Protein AF-A0AAN5I8Y1-F1 (afdb_monomer_lite)

Radius of gyration: 31.31 Å; chains: 1; bounding box: 91×52×114 Å

Foldseek 3Di:
DVVVVVVVVVVVVVVVVVVVVVVVVVVVVVVVVVVVVVVVVVVVVVVVVVVVVVVVVVVVVVVVVVPPPDDDDDDDDDDDDDPDDDPDDDDDDDDDDDDDDDDDDPDPPPPVDPLQAQLPFDAPPDPQWAWLVRLLVVLVVLCVLLDLVLLCVQVDQAPDWDANPQVRDTHGSSCRNVQSNPPPRCSVVDRTTGGNSSSVVSSVSSVVSNVVVVVPPDPDDPDDDDDDDDDDDD

Organism: NCBI:txid1317129

Secondary structure (DSSP, 8-state):
-HHHHHHHHHHHHHHHHHHHHHHHHHHHHHHHHHHHHHHHHHHHHHHHHHHHHHHHHHHHHHHHHTSTTSPP---------------------------------------TT-TT-TT-EE-TTSTTEEEHHHHHHHHHHHHHHH-HHHHHHHH-----EEE-TTT--EEEGGGHHHHHH-TT-GGGGS--EEEHHHHHHHHHHHHHHHHHHHHTS-----------------

Sequence (234 aa):
SLIDELNKERTRASERINDLMKQLDDERTRAVDDRKRALGDRSRDNQRIDELTAKLAQFELQSMGIQQQAQPVQQGQPELQQLQQIPQVVQQIADVGIDTTDTASDCSVVIENDPINIFRLCDPGTKNSVSVHGAIMTISAKMKECGEVQWRRYIGDSSEFLGCPVCQFRVRVSEILFHFLDPHHEVRALDGAVSFDSLQYWLLQLQQAIVAAGAAAPIQQQGGSAAAEWSPEL

pLDDT: mean 73.99, std 22.79, range [28.5, 97.5]

Structure (mmCIF, N/CA/C/O backbone):
data_AF-A0AAN5I8Y1-F1
#
_entry.id   AF-A0AAN5I8Y1-F1
#
loop_
_atom_site.group_PDB
_atom_site.id
_atom_site.type_symbol
_atom_site.label_atom_id
_atom_site.label_alt_id
_atom_site.label_comp_id
_atom_site.label_asym_id
_atom_site.label_entity_id
_atom_site.label_seq_id
_atom_site.pdbx_PDB_ins_code
_atom_site.Cartn_x
_atom_site.Cartn_y
_atom_site.Cartn_z
_atom_site.occupancy
_atom_site.B_iso_or_equiv
_atom_site.auth_seq_id
_atom_site.auth_comp_id
_atom_site.auth_asym_id
_atom_site.auth_atom_id
_atom_site.pdbx_PDB_model_num
ATOM 1 N N . SER A 1 1 ? 39.693 -1.193 -42.285 1.00 87.69 1 SER A N 1
ATOM 2 C CA . SER A 1 1 ? 40.479 -1.647 -41.118 1.00 87.69 1 SER A CA 1
ATOM 3 C C . SER A 1 1 ? 39.532 -2.252 -40.091 1.00 87.69 1 SER A C 1
ATOM 5 O O . SER A 1 1 ? 38.390 -1.814 -40.048 1.00 87.69 1 SER A O 1
ATOM 7 N N . LEU A 1 2 ? 39.969 -3.206 -39.256 1.00 92.56 2 LEU A N 1
ATOM 8 C CA . LEU A 1 2 ? 39.168 -3.753 -38.139 1.00 92.56 2 LEU A CA 1
ATOM 9 C C . LEU A 1 2 ? 38.601 -2.630 -37.241 1.00 92.56 2 LEU A C 1
ATOM 11 O O . LEU A 1 2 ? 37.487 -2.710 -36.736 1.00 92.56 2 LEU A O 1
ATOM 15 N N . ILE A 1 3 ? 39.358 -1.538 -37.113 1.00 94.25 3 ILE A N 1
ATOM 16 C CA . ILE A 1 3 ? 38.973 -0.332 -36.372 1.00 94.25 3 ILE A CA 1
ATOM 17 C C . ILE A 1 3 ? 37.739 0.351 -36.989 1.00 94.25 3 ILE A C 1
ATOM 19 O O . ILE A 1 3 ? 36.866 0.817 -36.262 1.00 94.25 3 ILE A O 1
ATOM 23 N N . ASP A 1 4 ? 37.628 0.390 -38.319 1.00 94.75 4 ASP A N 1
ATOM 24 C CA . ASP A 1 4 ? 36.483 1.012 -39.001 1.00 94.75 4 ASP A CA 1
ATOM 25 C C . ASP A 1 4 ? 35.207 0.189 -38.811 1.00 94.75 4 ASP A C 1
ATOM 27 O O . ASP A 1 4 ? 34.110 0.739 -38.726 1.00 94.75 4 ASP A O 1
ATOM 31 N N . GLU A 1 5 ? 35.350 -1.132 -38.744 1.00 94.81 5 GLU A N 1
ATOM 32 C CA . GLU A 1 5 ? 34.248 -2.072 -38.548 1.00 94.81 5 GLU A CA 1
ATOM 33 C C . GLU A 1 5 ? 33.705 -1.986 -37.118 1.00 94.81 5 GLU A C 1
ATOM 35 O O . GLU A 1 5 ? 32.504 -1.791 -36.930 1.00 94.81 5 GLU A O 1
ATOM 40 N N . LEU A 1 6 ? 34.599 -1.958 -36.122 1.00 95.44 6 LEU A N 1
ATOM 41 C CA . LEU A 1 6 ? 34.241 -1.715 -34.721 1.00 95.44 6 LEU A CA 1
ATOM 42 C C . LEU A 1 6 ? 33.577 -0.348 -34.518 1.00 95.44 6 LEU A C 1
ATOM 44 O O . LEU A 1 6 ? 32.595 -0.237 -33.784 1.00 95.44 6 LEU A O 1
ATOM 48 N N . ASN A 1 7 ? 34.060 0.701 -35.190 1.00 96.19 7 ASN A N 1
ATOM 49 C CA . ASN A 1 7 ? 33.430 2.020 -35.116 1.00 96.19 7 ASN A CA 1
ATOM 50 C C . ASN A 1 7 ? 32.025 2.021 -35.735 1.00 96.19 7 ASN A C 1
ATOM 52 O O . ASN A 1 7 ? 31.113 2.622 -35.166 1.00 96.19 7 ASN A O 1
ATOM 56 N N . LYS A 1 8 ? 31.814 1.317 -36.855 1.00 96.06 8 LYS A N 1
ATOM 57 C CA . LYS A 1 8 ? 30.479 1.155 -37.455 1.00 96.06 8 LYS A CA 1
ATOM 58 C C . LYS A 1 8 ? 29.526 0.401 -36.532 1.00 96.06 8 LYS A C 1
ATOM 60 O O . LYS A 1 8 ? 28.376 0.813 -36.388 1.00 96.06 8 LYS A O 1
ATOM 65 N N . GLU A 1 9 ? 29.981 -0.678 -35.900 1.00 96.44 9 GLU A N 1
ATOM 66 C CA . GLU A 1 9 ? 29.167 -1.422 -34.935 1.00 96.44 9 GLU A CA 1
ATOM 67 C C . GLU A 1 9 ? 28.824 -0.584 -33.705 1.00 96.44 9 GLU A C 1
ATOM 69 O O . GLU A 1 9 ? 27.666 -0.574 -33.284 1.00 96.44 9 GLU A O 1
ATOM 74 N N . ARG A 1 10 ? 29.787 0.184 -33.178 1.00 96.19 10 ARG A N 1
ATOM 75 C CA . ARG A 1 10 ? 29.562 1.099 -32.054 1.00 96.19 10 ARG A CA 1
ATOM 76 C C . ARG A 1 10 ? 28.485 2.130 -32.374 1.00 96.19 10 ARG A C 1
ATOM 78 O O . ARG A 1 10 ? 27.596 2.346 -31.555 1.00 96.19 10 ARG A O 1
ATOM 85 N N . THR A 1 11 ? 28.533 2.742 -33.556 1.00 96.56 11 THR A N 1
ATOM 86 C CA . THR A 1 11 ? 27.521 3.718 -33.982 1.00 96.56 11 THR A CA 1
ATOM 87 C C . THR A 1 11 ? 26.142 3.072 -34.090 1.00 96.56 11 THR A C 1
ATOM 89 O O . THR A 1 11 ? 25.200 3.567 -33.480 1.00 96.56 11 THR A O 1
ATOM 92 N N . ARG A 1 12 ? 26.030 1.903 -34.735 1.00 96.56 12 ARG A N 1
ATOM 93 C CA . ARG A 1 12 ? 24.758 1.160 -34.839 1.00 96.56 12 ARG A CA 1
ATOM 94 C C . ARG A 1 12 ? 24.204 0.721 -33.484 1.00 96.56 12 ARG A C 1
ATOM 96 O O . ARG A 1 12 ? 22.994 0.623 -33.301 1.00 96.56 12 ARG A O 1
ATOM 103 N N . ALA A 1 13 ? 25.071 0.365 -32.538 1.00 95.81 13 ALA A N 1
ATOM 104 C CA . ALA A 1 13 ? 24.658 0.043 -31.176 1.00 95.81 13 ALA A CA 1
ATOM 105 C C . ALA A 1 13 ? 24.144 1.294 -30.452 1.00 95.81 13 ALA A C 1
ATOM 107 O O . ALA A 1 13 ? 23.087 1.243 -29.832 1.00 95.81 13 ALA A O 1
ATOM 108 N N . SER A 1 14 ? 24.846 2.420 -30.592 1.00 96.62 14 SER A N 1
ATOM 109 C CA . SER A 1 14 ? 24.438 3.694 -29.999 1.00 96.62 14 SER A CA 1
ATOM 110 C C . SER A 1 14 ? 23.106 4.200 -30.559 1.00 96.62 14 SER A C 1
ATOM 112 O O . SER A 1 14 ? 22.280 4.684 -29.794 1.00 96.62 14 SER A O 1
ATOM 114 N N . GLU A 1 15 ? 22.876 4.063 -31.866 1.00 97.31 15 GLU A N 1
ATOM 115 C CA . GLU A 1 15 ? 21.605 4.412 -32.514 1.00 97.31 15 GLU A CA 1
ATOM 116 C C . GLU A 1 15 ? 20.454 3.556 -31.972 1.00 97.31 15 GLU A C 1
ATOM 118 O O . GLU A 1 15 ? 19.447 4.100 -31.530 1.00 97.31 15 GLU A O 1
ATOM 123 N N . ARG A 1 16 ? 20.645 2.231 -31.877 1.00 97.50 16 ARG A N 1
ATOM 124 C CA . ARG A 1 16 ? 19.638 1.321 -31.302 1.00 97.50 16 ARG A CA 1
ATOM 125 C C . ARG A 1 16 ? 19.302 1.643 -29.848 1.00 97.50 16 ARG A C 1
ATOM 127 O O . ARG A 1 16 ? 18.142 1.556 -29.464 1.00 97.50 16 ARG A O 1
ATOM 134 N N . ILE A 1 17 ? 20.301 2.002 -29.041 1.00 96.56 17 ILE A N 1
ATOM 135 C CA . ILE A 1 17 ? 20.080 2.405 -27.646 1.00 96.56 17 ILE A CA 1
ATOM 136 C C . ILE A 1 17 ? 19.241 3.684 -27.592 1.00 96.56 17 ILE A C 1
ATOM 138 O O . ILE A 1 17 ? 18.278 3.737 -26.834 1.00 96.56 17 ILE A O 1
ATOM 142 N N . ASN A 1 18 ? 19.556 4.682 -28.419 1.00 95.88 18 ASN A N 1
ATOM 143 C CA . ASN A 1 18 ? 18.791 5.928 -28.466 1.00 95.88 18 ASN A CA 1
ATOM 144 C C . ASN A 1 18 ? 17.341 5.699 -28.923 1.00 95.88 18 ASN A C 1
ATOM 146 O O . ASN A 1 18 ? 16.422 6.283 -28.348 1.00 95.88 18 ASN A O 1
ATOM 150 N N . ASP A 1 19 ? 17.123 4.824 -29.906 1.00 97.06 19 ASP A N 1
ATOM 151 C CA . ASP A 1 19 ? 15.780 4.463 -30.367 1.00 97.06 19 ASP A CA 1
ATOM 152 C C . ASP A 1 19 ? 14.971 3.759 -29.269 1.00 97.06 19 ASP A C 1
ATOM 154 O O . ASP A 1 19 ? 13.808 4.098 -29.047 1.00 97.06 19 ASP A O 1
ATOM 158 N N . LEU A 1 20 ? 15.588 2.826 -28.534 1.00 95.94 20 LEU A N 1
ATOM 159 C CA . LEU A 1 20 ? 14.952 2.148 -27.399 1.00 95.94 20 LEU A CA 1
ATOM 160 C C . LEU A 1 20 ? 14.633 3.114 -26.256 1.00 95.94 20 LEU A C 1
ATOM 162 O O . LEU A 1 20 ? 13.551 3.043 -25.681 1.00 95.94 20 LEU A O 1
ATOM 166 N N . MET A 1 21 ? 15.541 4.042 -25.941 1.00 94.94 21 MET A N 1
ATOM 167 C CA . MET A 1 21 ? 15.286 5.070 -24.928 1.00 94.94 21 MET A CA 1
ATOM 168 C C . MET A 1 21 ? 14.085 5.936 -25.308 1.00 94.94 21 MET A C 1
ATOM 170 O O . MET A 1 21 ? 13.213 6.171 -24.478 1.00 94.94 21 MET A O 1
ATOM 174 N N . LYS A 1 22 ? 13.991 6.339 -26.579 1.00 96.75 22 LYS A N 1
ATOM 175 C CA . LYS A 1 22 ? 12.844 7.098 -27.078 1.00 96.75 22 LYS A CA 1
ATOM 176 C C . LYS A 1 22 ? 11.539 6.301 -26.984 1.00 96.75 22 LYS A C 1
ATOM 178 O O . LYS A 1 22 ? 10.527 6.853 -26.568 1.00 96.75 22 LYS A O 1
ATOM 183 N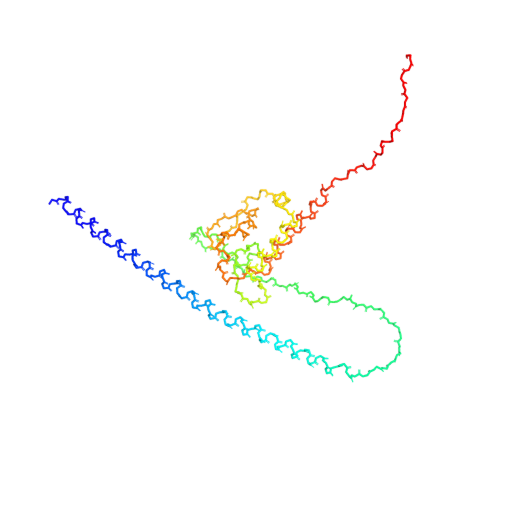 N . GLN A 1 23 ? 11.559 5.014 -27.335 1.00 95.50 23 GLN A N 1
ATOM 184 C CA . GLN A 1 23 ? 10.387 4.142 -27.199 1.00 95.50 23 GLN A CA 1
ATOM 185 C C . GLN A 1 23 ? 9.929 4.025 -25.741 1.00 95.50 23 GLN A C 1
ATOM 187 O O . GLN A 1 23 ? 8.736 4.140 -25.473 1.00 95.50 23 GLN A O 1
ATOM 192 N N . LEU A 1 24 ? 10.865 3.860 -24.803 1.00 94.12 24 LEU A N 1
ATOM 193 C CA . LEU A 1 24 ? 10.556 3.799 -23.374 1.00 94.12 24 LEU A CA 1
ATOM 194 C C . LEU A 1 24 ? 9.969 5.114 -22.850 1.00 94.12 24 LEU A C 1
ATOM 196 O O . LEU A 1 24 ? 9.029 5.084 -22.058 1.00 94.12 24 LEU A O 1
ATOM 200 N N . ASP A 1 25 ? 10.477 6.263 -23.298 1.00 94.38 25 ASP A N 1
ATOM 201 C CA . ASP A 1 25 ? 9.917 7.565 -22.924 1.00 94.38 25 ASP A CA 1
ATOM 202 C C . ASP A 1 25 ? 8.500 7.763 -23.491 1.00 94.38 25 ASP A C 1
ATOM 204 O O . ASP A 1 25 ? 7.605 8.240 -22.782 1.00 94.38 25 ASP A O 1
ATOM 208 N N . ASP A 1 26 ? 8.260 7.341 -24.734 1.00 94.19 26 ASP A N 1
ATOM 209 C CA . ASP A 1 26 ? 6.932 7.371 -25.354 1.00 94.19 26 ASP A CA 1
ATOM 210 C C . ASP A 1 26 ? 5.942 6.449 -24.612 1.00 94.19 26 ASP A C 1
ATOM 212 O O . ASP A 1 26 ? 4.810 6.852 -24.330 1.00 94.19 26 ASP A O 1
ATOM 216 N N . GLU A 1 27 ? 6.351 5.229 -24.252 1.00 93.94 27 GLU A N 1
ATOM 217 C CA . GLU A 1 27 ? 5.535 4.286 -23.471 1.00 93.94 27 GLU A CA 1
ATOM 218 C C . GLU A 1 27 ? 5.246 4.804 -22.065 1.00 93.94 27 GLU A C 1
ATOM 220 O O . GLU A 1 27 ? 4.097 4.782 -21.617 1.00 93.94 27 GLU A O 1
ATOM 225 N N . ARG A 1 28 ? 6.263 5.343 -21.386 1.00 92.12 28 ARG A N 1
ATOM 226 C CA . ARG A 1 28 ? 6.105 5.972 -20.074 1.00 92.12 28 ARG A CA 1
ATOM 227 C C . ARG A 1 28 ? 5.089 7.109 -20.133 1.00 92.12 28 ARG A C 1
ATOM 229 O O . ARG A 1 28 ? 4.259 7.232 -19.234 1.00 92.12 28 ARG A O 1
ATOM 236 N N . THR A 1 29 ? 5.134 7.923 -21.184 1.00 92.56 29 THR A N 1
ATOM 237 C CA . THR A 1 29 ? 4.215 9.053 -21.363 1.00 92.56 29 THR A CA 1
ATOM 238 C C . THR A 1 29 ? 2.779 8.560 -21.542 1.00 92.56 29 THR A C 1
ATOM 240 O O . THR A 1 29 ? 1.879 9.031 -20.847 1.00 92.56 29 THR A O 1
ATOM 243 N N . ARG A 1 30 ? 2.566 7.538 -22.382 1.00 94.00 30 ARG A N 1
ATOM 244 C CA . ARG A 1 30 ? 1.247 6.905 -22.558 1.00 94.00 30 ARG A CA 1
ATOM 245 C C . ARG A 1 30 ? 0.712 6.315 -21.255 1.00 94.00 30 ARG A C 1
ATOM 247 O O . ARG A 1 30 ? -0.431 6.580 -20.900 1.00 94.00 30 ARG A O 1
ATOM 254 N N . ALA A 1 31 ? 1.543 5.593 -20.504 1.00 88.44 31 ALA A N 1
ATOM 255 C CA . ALA A 1 31 ? 1.140 4.993 -19.234 1.00 88.44 31 ALA A CA 1
ATOM 256 C C . ALA A 1 31 ? 0.717 6.046 -18.192 1.00 88.44 31 ALA A C 1
ATOM 258 O O . ALA A 1 31 ? -0.234 5.838 -17.434 1.00 88.44 31 ALA A O 1
ATOM 259 N N . VAL A 1 32 ? 1.394 7.200 -18.158 1.00 90.38 32 VAL A N 1
ATOM 260 C CA . VAL A 1 32 ? 1.020 8.323 -17.284 1.00 90.38 32 VAL A CA 1
ATOM 261 C C . VAL A 1 32 ? -0.327 8.920 -17.695 1.00 90.38 32 VAL A C 1
ATOM 263 O O . VAL A 1 32 ? -1.169 9.174 -16.829 1.00 90.38 32 VAL A O 1
ATOM 266 N N . ASP A 1 33 ? -0.556 9.116 -18.993 1.00 89.56 33 ASP A N 1
ATOM 267 C CA . ASP A 1 33 ? -1.821 9.646 -19.504 1.00 89.56 33 ASP A CA 1
ATOM 268 C C . ASP A 1 33 ? -2.995 8.694 -19.247 1.00 89.56 33 ASP A C 1
ATOM 270 O O . ASP A 1 33 ? -4.065 9.138 -18.818 1.00 89.56 33 ASP A O 1
ATOM 274 N N . ASP A 1 34 ? -2.795 7.390 -19.438 1.00 89.50 34 ASP A N 1
ATOM 275 C CA . ASP A 1 34 ? -3.805 6.367 -19.161 1.00 89.50 34 ASP A CA 1
ATOM 276 C C . ASP A 1 34 ? -4.139 6.314 -17.667 1.00 89.50 34 ASP A C 1
ATOM 278 O O . ASP A 1 34 ? -5.313 6.323 -17.287 1.00 89.50 34 ASP A O 1
ATOM 282 N N . ARG A 1 35 ? -3.121 6.387 -16.797 1.00 89.19 35 ARG A N 1
ATOM 283 C CA . ARG A 1 35 ? -3.323 6.493 -15.346 1.00 89.19 35 ARG A CA 1
ATOM 284 C C . ARG A 1 35 ? -4.123 7.741 -14.981 1.00 89.19 35 ARG A C 1
ATOM 286 O O . ARG A 1 35 ? -5.010 7.673 -14.132 1.00 89.19 35 ARG A O 1
ATOM 293 N N . LYS A 1 36 ? -3.841 8.883 -15.612 1.00 87.44 36 LYS A N 1
ATOM 294 C CA . LYS A 1 36 ? -4.565 10.135 -15.355 1.00 87.44 36 LYS A CA 1
ATOM 295 C C . LYS A 1 36 ? -6.036 10.039 -15.764 1.00 87.44 36 LYS A C 1
ATOM 297 O O . LYS A 1 36 ? -6.891 10.523 -15.024 1.00 87.44 36 LYS A O 1
ATOM 302 N N . ARG A 1 37 ? -6.341 9.397 -16.898 1.00 87.50 37 ARG A N 1
ATOM 303 C CA . ARG A 1 37 ? -7.729 9.136 -17.322 1.00 87.50 37 ARG A CA 1
ATOM 304 C C . ARG A 1 37 ? -8.443 8.214 -16.341 1.00 87.50 37 ARG A C 1
ATOM 306 O O . ARG A 1 37 ? -9.510 8.578 -15.861 1.00 87.50 37 ARG A O 1
ATOM 313 N N . ALA A 1 38 ? -7.811 7.104 -15.963 1.00 84.44 38 ALA A N 1
ATOM 314 C CA . ALA A 1 38 ? -8.373 6.159 -15.002 1.00 84.44 38 ALA A CA 1
ATOM 315 C C . ALA A 1 38 ? -8.675 6.818 -13.643 1.00 84.44 38 ALA A C 1
ATOM 317 O O . ALA A 1 38 ? -9.734 6.590 -13.063 1.00 84.44 38 ALA A O 1
ATOM 318 N N . LEU A 1 39 ? -7.789 7.693 -13.152 1.00 82.00 39 LEU A N 1
ATOM 319 C CA . LEU A 1 39 ? -8.031 8.468 -11.928 1.00 82.00 39 LEU A CA 1
ATOM 320 C C . LEU A 1 39 ? -9.211 9.443 -12.072 1.00 82.00 39 LEU A C 1
ATOM 322 O O . LEU A 1 39 ? -9.986 9.607 -11.130 1.00 82.00 39 LEU A O 1
ATOM 326 N N . GLY A 1 40 ? -9.361 10.079 -13.237 1.00 85.94 40 GLY A N 1
ATOM 327 C CA . GLY A 1 40 ? -10.490 10.963 -13.531 1.00 85.94 40 GLY A CA 1
ATOM 328 C C . GLY A 1 40 ? -11.828 10.222 -13.562 1.00 85.94 40 GLY A C 1
ATOM 329 O O . GLY A 1 40 ? -12.803 10.689 -12.975 1.00 85.94 40 GLY A O 1
ATOM 330 N N . ASP A 1 41 ? -11.869 9.052 -14.195 1.00 83.31 41 ASP A N 1
ATOM 331 C CA . ASP A 1 41 ? -13.052 8.184 -14.234 1.00 83.31 41 ASP A CA 1
ATOM 332 C C . ASP A 1 41 ? -13.432 7.733 -12.827 1.00 83.31 41 ASP A C 1
ATOM 334 O O . ASP A 1 41 ? -14.562 7.928 -12.382 1.00 83.31 41 ASP A O 1
ATOM 338 N N . ARG A 1 42 ? -12.439 7.285 -12.063 1.00 72.38 42 ARG A N 1
ATOM 339 C CA . ARG A 1 42 ? -12.629 6.848 -10.688 1.00 72.38 42 ARG A CA 1
ATOM 340 C C . ARG A 1 42 ? -13.130 7.944 -9.754 1.00 72.38 42 ARG A C 1
ATOM 342 O O . ARG A 1 42 ? -13.972 7.689 -8.898 1.00 72.38 42 ARG A O 1
ATOM 349 N N . SER A 1 43 ? -12.625 9.169 -9.900 1.00 86.19 43 SER A N 1
ATOM 350 C CA . SER A 1 43 ? -13.113 10.301 -9.109 1.00 86.19 43 SER A CA 1
ATOM 351 C C . SER A 1 43 ? -14.602 10.552 -9.350 1.00 86.19 43 SER A C 1
ATOM 353 O O . SER A 1 43 ? -15.307 10.924 -8.413 1.00 86.19 43 SER A O 1
ATOM 355 N N . ARG A 1 44 ? -15.081 10.356 -10.585 1.00 88.88 44 ARG A N 1
ATOM 356 C CA . ARG A 1 44 ? -16.503 10.496 -10.927 1.00 88.88 44 ARG A CA 1
ATOM 357 C C . ARG A 1 44 ? -17.332 9.360 -10.332 1.00 88.88 44 ARG A C 1
ATOM 359 O O . ARG A 1 44 ? -18.406 9.617 -9.794 1.00 88.88 44 ARG A O 1
ATOM 366 N N . ASP A 1 45 ? -16.818 8.136 -10.374 1.00 88.62 45 ASP A N 1
ATOM 367 C CA . ASP A 1 45 ? -17.505 6.974 -9.808 1.00 88.62 45 ASP A CA 1
ATOM 368 C C . ASP A 1 45 ? -17.619 7.058 -8.282 1.00 88.62 45 ASP A C 1
ATOM 370 O O . ASP A 1 45 ? -18.702 6.840 -7.743 1.00 88.62 45 ASP A O 1
ATOM 374 N N . ASN A 1 46 ? -16.556 7.470 -7.584 1.00 81.56 46 ASN A N 1
ATOM 375 C CA . ASN A 1 46 ? -16.591 7.666 -6.132 1.00 81.56 46 ASN A CA 1
ATOM 376 C C . ASN A 1 46 ? -17.610 8.740 -5.724 1.00 81.56 46 ASN A C 1
ATOM 378 O O . ASN A 1 46 ? -18.412 8.501 -4.828 1.00 81.56 46 ASN A O 1
ATOM 382 N N . GLN A 1 47 ? -17.652 9.880 -6.427 1.00 85.69 47 GLN A N 1
ATOM 383 C CA . GLN A 1 47 ? -18.676 10.906 -6.182 1.00 85.69 47 GLN A CA 1
ATOM 384 C C . GLN A 1 47 ? -20.093 10.345 -6.351 1.00 85.69 47 GLN A C 1
ATOM 386 O O . GLN A 1 47 ? -20.980 10.625 -5.547 1.00 85.69 47 GLN A O 1
ATOM 391 N N . ARG A 1 48 ? -20.309 9.501 -7.365 1.00 89.38 48 ARG A N 1
ATOM 392 C CA . ARG A 1 48 ? -21.606 8.864 -7.601 1.00 89.38 48 ARG A CA 1
ATOM 393 C C . ARG A 1 48 ? -21.966 7.846 -6.517 1.00 89.38 48 ARG A C 1
ATOM 395 O O . ARG A 1 48 ? -23.135 7.752 -6.146 1.00 89.38 48 ARG A O 1
ATOM 402 N N . ILE A 1 49 ? -20.990 7.095 -6.009 1.00 87.56 49 ILE A N 1
ATOM 403 C CA . ILE A 1 49 ? -21.175 6.171 -4.881 1.00 87.56 49 ILE A CA 1
ATOM 404 C C . ILE A 1 49 ? -21.555 6.946 -3.619 1.00 87.56 49 ILE A C 1
ATOM 406 O O . ILE A 1 49 ? -22.513 6.559 -2.950 1.00 87.56 49 ILE A O 1
ATOM 410 N N . ASP A 1 50 ? -20.877 8.053 -3.324 1.00 86.12 50 ASP A N 1
ATOM 411 C CA . ASP A 1 50 ? -21.189 8.899 -2.168 1.00 86.12 50 ASP A CA 1
ATOM 412 C C . ASP A 1 50 ? -22.615 9.463 -2.268 1.00 86.12 50 ASP A C 1
ATOM 414 O O . ASP A 1 50 ? -23.398 9.375 -1.318 1.00 86.12 50 ASP A O 1
ATOM 418 N N . GLU A 1 51 ? -23.006 9.959 -3.447 1.00 89.31 51 GLU A N 1
ATOM 419 C CA . GLU A 1 51 ? -24.373 10.423 -3.708 1.00 89.31 51 GLU A CA 1
ATOM 420 C C . GLU A 1 51 ? -25.422 9.319 -3.510 1.00 89.31 51 GLU A C 1
ATOM 422 O O . GLU A 1 51 ? -26.487 9.563 -2.935 1.00 89.31 51 GLU A O 1
ATOM 427 N N . LEU A 1 52 ? -25.157 8.104 -3.997 1.00 89.38 52 LEU A N 1
ATOM 428 C CA . LEU A 1 52 ? -26.066 6.966 -3.839 1.00 89.38 52 LEU A CA 1
ATOM 429 C C . LEU A 1 52 ? -26.146 6.501 -2.383 1.00 89.38 52 LEU A C 1
ATOM 431 O O . LEU A 1 52 ? -27.235 6.190 -1.905 1.00 89.38 52 LEU A O 1
ATOM 435 N N . THR A 1 53 ? -25.025 6.516 -1.667 1.00 89.25 53 THR A N 1
ATOM 436 C CA . THR A 1 53 ? -24.955 6.172 -0.243 1.00 89.25 53 THR A CA 1
ATOM 437 C C . THR A 1 53 ? -25.769 7.160 0.591 1.00 89.25 53 THR A C 1
ATOM 439 O O . THR A 1 53 ? -26.569 6.749 1.431 1.00 89.25 53 THR A O 1
ATOM 442 N N . ALA A 1 54 ? -25.662 8.461 0.302 1.00 86.31 54 ALA A N 1
ATOM 443 C CA . ALA A 1 54 ? -26.477 9.484 0.953 1.00 86.31 54 ALA A CA 1
ATOM 444 C C . ALA A 1 54 ? -27.981 9.294 0.680 1.00 86.31 54 ALA A C 1
ATOM 446 O O . ALA A 1 54 ? -28.801 9.435 1.590 1.00 86.31 54 ALA A O 1
ATOM 447 N N . LYS A 1 55 ? -28.358 8.934 -0.555 1.00 87.44 55 LYS A N 1
ATOM 448 C CA . LYS A 1 55 ? -29.757 8.634 -0.914 1.00 87.44 55 LYS A CA 1
ATOM 449 C C . LYS A 1 55 ? -30.289 7.391 -0.201 1.00 87.44 55 LYS A C 1
ATOM 451 O O . LYS A 1 55 ? -31.431 7.410 0.251 1.00 87.44 55 LYS A O 1
ATOM 456 N N . LEU A 1 56 ? -29.480 6.339 -0.072 1.00 86.25 56 LEU A N 1
ATOM 457 C CA . LEU A 1 56 ? -29.847 5.136 0.679 1.00 86.25 56 LEU A CA 1
ATOM 458 C C . LEU A 1 56 ? -30.082 5.453 2.158 1.00 86.25 56 LEU A C 1
ATOM 460 O O . LEU A 1 56 ? -31.135 5.103 2.681 1.00 86.25 56 LEU A O 1
ATOM 464 N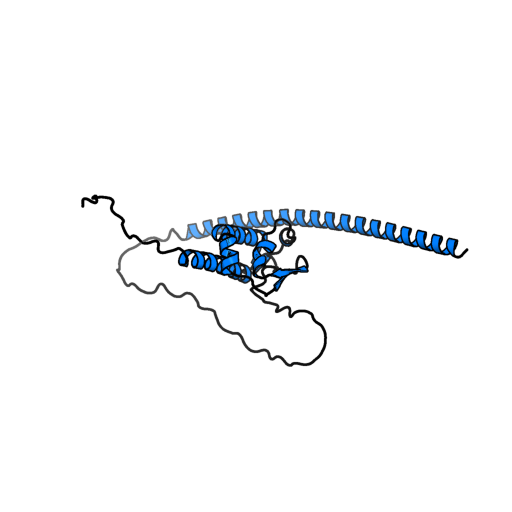 N . ALA A 1 57 ? -29.185 6.210 2.795 1.00 82.25 57 ALA A N 1
ATOM 465 C CA . ALA A 1 57 ? -29.354 6.632 4.186 1.00 82.25 57 ALA A CA 1
ATOM 466 C C . ALA A 1 57 ? -30.632 7.472 4.396 1.00 82.25 57 ALA A C 1
ATOM 468 O O . ALA A 1 57 ? -31.345 7.306 5.386 1.00 82.25 57 ALA A O 1
ATOM 469 N N . GLN A 1 58 ? -30.971 8.353 3.446 1.00 82.44 58 GLN A N 1
ATOM 470 C CA . GLN A 1 58 ? -32.239 9.094 3.479 1.00 82.44 58 GLN A CA 1
ATOM 471 C C . GLN A 1 58 ? -33.460 8.175 3.354 1.00 82.44 58 GLN A C 1
ATOM 473 O O . GLN A 1 58 ? -34.465 8.394 4.033 1.00 82.44 58 GLN A O 1
ATOM 478 N N . PHE A 1 59 ? -33.381 7.150 2.503 1.00 81.44 59 PHE A N 1
ATOM 479 C CA . PHE A 1 59 ? -34.458 6.180 2.325 1.00 81.44 59 PHE A CA 1
ATOM 480 C C . PHE A 1 59 ? -34.659 5.319 3.582 1.00 81.44 59 PHE A C 1
ATOM 482 O O . PHE A 1 59 ? -35.791 5.117 4.020 1.00 81.44 59 PHE A O 1
ATOM 489 N N . GLU A 1 60 ? -33.570 4.888 4.221 1.00 79.81 60 GLU A N 1
ATOM 490 C CA . GLU A 1 60 ? -33.601 4.173 5.501 1.00 79.81 60 GLU A CA 1
ATOM 491 C C . GLU A 1 60 ? -34.254 5.023 6.602 1.00 79.81 60 GLU A C 1
ATOM 493 O O . GLU A 1 60 ? -35.171 4.552 7.279 1.00 79.81 60 GLU A O 1
ATOM 498 N N . LEU A 1 61 ? -33.888 6.304 6.717 1.00 74.56 61 LEU A N 1
ATOM 499 C CA . LEU A 1 61 ? -34.512 7.233 7.668 1.00 74.56 61 LEU A CA 1
ATOM 500 C C . LEU A 1 61 ? -36.015 7.430 7.410 1.00 74.56 61 LEU A C 1
ATOM 502 O O . LEU A 1 61 ? -36.801 7.426 8.361 1.00 74.56 61 LEU A O 1
ATOM 506 N N . GLN A 1 62 ? -36.442 7.555 6.147 1.00 72.06 62 GLN A N 1
ATOM 507 C CA . GLN A 1 62 ? -37.871 7.602 5.805 1.00 72.06 62 GLN A CA 1
ATOM 508 C C . GLN A 1 62 ? -38.595 6.308 6.188 1.00 72.06 62 GLN A C 1
ATOM 510 O O . GLN A 1 62 ? -39.714 6.363 6.695 1.00 72.06 62 GLN A O 1
ATOM 515 N N . SER A 1 63 ? -37.961 5.151 5.991 1.00 71.69 63 SER A N 1
ATOM 516 C CA . SER A 1 63 ? -38.557 3.857 6.329 1.00 71.69 63 SER A CA 1
ATOM 517 C C . SER A 1 63 ? -38.685 3.630 7.844 1.00 71.69 63 SER A C 1
ATOM 519 O O . SER A 1 63 ? -39.698 3.096 8.298 1.00 71.69 63 SER A O 1
ATOM 521 N N . MET A 1 64 ? -37.733 4.118 8.651 1.00 59.66 64 MET A N 1
ATOM 522 C CA . MET A 1 64 ? -37.795 4.044 10.119 1.00 59.66 64 MET A CA 1
ATOM 523 C C . MET A 1 64 ? -38.831 5.001 10.730 1.00 59.66 64 MET A C 1
ATOM 525 O O . MET A 1 64 ? -39.422 4.686 11.764 1.00 59.66 64 MET A O 1
ATOM 529 N N . GLY A 1 65 ? -39.113 6.137 10.084 1.00 48.31 65 GLY A N 1
ATOM 530 C CA . GLY A 1 65 ? -40.148 7.080 10.523 1.00 48.31 65 GLY A CA 1
ATOM 531 C C . GLY A 1 65 ? -41.582 6.532 10.452 1.00 48.31 65 GLY A C 1
ATOM 532 O O . GLY A 1 65 ? -42.463 7.040 11.142 1.00 48.31 65 GLY A O 1
ATOM 533 N N . ILE A 1 66 ? -41.825 5.473 9.672 1.00 49.38 66 ILE A N 1
ATOM 534 C CA . ILE A 1 66 ? -43.166 4.896 9.468 1.00 49.38 66 ILE A CA 1
ATOM 535 C C . ILE A 1 66 ? -43.519 3.845 10.546 1.00 49.38 66 ILE A C 1
ATOM 537 O O . ILE A 1 66 ? -44.696 3.573 10.771 1.00 49.38 66 ILE A O 1
ATOM 541 N N . GLN A 1 67 ? -42.546 3.304 11.295 1.00 47.91 67 GLN A N 1
ATOM 542 C CA . GLN A 1 67 ? -42.806 2.311 12.357 1.00 47.91 67 GLN A CA 1
ATOM 543 C C . GLN A 1 67 ? -43.060 2.903 13.759 1.00 47.91 67 GLN A C 1
ATOM 545 O O . GLN A 1 67 ? -43.518 2.180 14.641 1.00 47.91 67 GLN A O 1
ATOM 550 N N . GLN A 1 68 ? -42.835 4.203 13.990 1.00 45.88 68 GLN A N 1
ATOM 551 C CA . GLN A 1 68 ? -43.021 4.829 15.315 1.00 45.88 68 GLN A CA 1
ATOM 552 C C . GLN A 1 68 ? -44.442 5.364 15.606 1.00 45.88 68 GLN A C 1
ATOM 554 O O . GLN A 1 68 ? -44.652 5.994 16.639 1.00 45.88 68 GLN A O 1
ATOM 559 N N . GLN A 1 69 ? -45.444 5.094 14.758 1.00 42.03 69 GLN A N 1
ATOM 560 C CA . GLN A 1 69 ? -46.853 5.457 15.022 1.00 42.03 69 GLN A CA 1
ATOM 561 C C . GLN A 1 69 ? -47.775 4.275 15.391 1.00 42.03 69 GLN A C 1
ATOM 563 O O . GLN A 1 69 ? -48.993 4.383 15.263 1.00 42.03 69 GLN A O 1
ATOM 568 N N . ALA A 1 70 ? -47.241 3.169 15.922 1.00 39.69 70 ALA A N 1
ATOM 569 C CA . ALA A 1 70 ? -48.050 2.171 16.633 1.00 39.69 70 ALA A CA 1
ATOM 570 C C . ALA A 1 70 ? -47.932 2.375 18.161 1.00 39.69 70 ALA A C 1
ATOM 572 O O . ALA A 1 70 ? -46.842 2.381 18.720 1.00 39.69 70 ALA A O 1
ATOM 573 N N . GLN A 1 71 ? -49.078 2.615 18.800 1.00 38.31 71 GLN A N 1
ATOM 574 C CA . GLN A 1 71 ? -49.298 3.134 20.160 1.00 38.31 71 GLN A CA 1
ATOM 575 C C . GLN A 1 71 ? -48.767 2.302 21.359 1.00 38.31 71 GLN A C 1
ATOM 577 O O . GLN A 1 71 ? -48.476 1.116 21.212 1.00 38.31 71 GLN A O 1
ATOM 582 N N . PRO A 1 72 ? -48.747 2.896 22.582 1.00 49.28 72 PRO A N 1
ATOM 583 C CA . PRO A 1 72 ? -48.378 2.251 23.849 1.00 49.28 72 PRO A CA 1
ATOM 584 C C . PRO A 1 72 ? -49.598 1.817 24.696 1.00 49.28 72 PRO A C 1
ATOM 586 O O . PRO A 1 72 ? -50.469 2.647 24.927 1.00 49.28 72 PRO A O 1
ATOM 589 N N . VAL A 1 73 ? -49.632 0.597 25.270 1.00 37.06 73 VAL A N 1
ATOM 590 C CA . VAL A 1 73 ? -50.481 0.255 26.447 1.00 37.06 73 VAL A CA 1
ATOM 591 C C . VAL A 1 73 ? -49.862 -0.859 27.326 1.00 37.06 73 V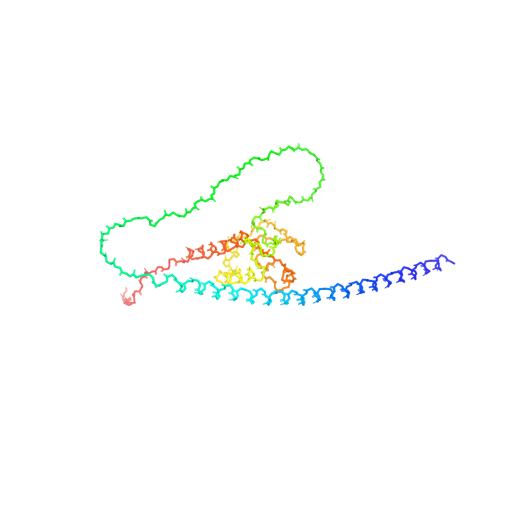AL A C 1
ATOM 593 O O . VAL A 1 73 ? -49.777 -2.013 26.932 1.00 37.06 73 VAL A O 1
ATOM 596 N N . GLN A 1 74 ? -49.439 -0.432 28.522 1.00 39.72 74 GLN A N 1
ATOM 597 C CA . GLN A 1 74 ? -49.507 -1.000 29.888 1.00 39.72 74 GLN A CA 1
ATOM 598 C C . GLN A 1 74 ? -49.339 -2.504 30.248 1.00 39.72 74 GLN A C 1
ATOM 600 O O . GLN A 1 74 ? -50.114 -3.365 29.860 1.00 39.72 74 GLN A O 1
ATOM 605 N N . GLN A 1 75 ? -48.456 -2.664 31.254 1.00 40.91 75 GLN A N 1
ATOM 606 C CA . GLN A 1 75 ? -48.530 -3.471 32.494 1.00 40.91 75 GLN A CA 1
ATOM 607 C C . GLN A 1 75 ? -48.301 -4.998 32.474 1.00 40.91 75 GLN A C 1
ATOM 609 O O . GLN A 1 75 ? -49.176 -5.785 32.141 1.00 40.91 75 GLN A O 1
ATOM 614 N N . GLY A 1 76 ? -47.148 -5.391 33.040 1.00 33.50 76 GLY A N 1
ATOM 615 C CA . GLY A 1 76 ? -46.833 -6.733 33.548 1.00 33.50 76 GLY A CA 1
ATOM 616 C C . GLY A 1 76 ? -45.324 -6.918 33.771 1.00 33.50 76 GLY A C 1
ATOM 617 O O . GLY A 1 76 ? -44.573 -7.048 32.816 1.00 33.50 76 GLY A O 1
ATOM 618 N N . GLN A 1 77 ? -44.872 -6.858 35.023 1.00 36.31 77 GLN A N 1
ATOM 619 C CA . GLN A 1 77 ? -43.470 -6.944 35.481 1.00 36.31 77 GLN A CA 1
ATOM 620 C C . GLN A 1 77 ? -43.016 -8.429 35.649 1.00 36.31 77 GLN A C 1
ATOM 622 O O . GLN A 1 77 ? -43.865 -9.311 35.560 1.00 36.31 77 GLN A O 1
ATOM 627 N N . PRO A 1 78 ? -41.759 -8.736 36.043 1.00 53.88 78 PRO A N 1
ATOM 628 C CA . PRO A 1 78 ? -40.547 -8.859 35.222 1.00 53.88 78 PRO A CA 1
ATOM 629 C C . PRO A 1 78 ? -39.967 -10.297 35.202 1.00 53.88 78 PRO A C 1
ATOM 631 O O . PRO A 1 78 ? -40.081 -11.016 36.187 1.00 53.88 78 PRO A O 1
ATOM 634 N N . GLU A 1 79 ? -39.188 -10.672 34.180 1.00 34.25 79 GLU A N 1
ATOM 635 C CA . GLU A 1 79 ? -38.121 -11.663 34.395 1.00 34.25 79 GLU A CA 1
ATOM 636 C C . GLU A 1 79 ? -36.873 -11.359 33.555 1.00 34.25 79 GLU A C 1
ATOM 638 O O . GLU A 1 79 ? -36.876 -11.322 32.326 1.00 34.25 79 GLU A O 1
ATOM 643 N N . LEU A 1 80 ? -35.799 -11.077 34.291 1.00 44.28 80 LEU A N 1
ATOM 644 C CA . LEU A 1 80 ? -34.410 -11.102 33.864 1.00 44.28 80 LEU A CA 1
ATOM 645 C C . LEU A 1 80 ? -34.055 -12.504 33.360 1.00 44.28 80 LEU A C 1
ATOM 647 O O . LEU A 1 80 ? -34.147 -13.440 34.145 1.00 44.28 80 LEU A O 1
ATOM 651 N N . GLN A 1 81 ? -33.531 -12.624 32.137 1.00 39.06 81 GLN A N 1
ATOM 652 C CA . GLN A 1 81 ? -32.251 -13.287 31.823 1.00 39.06 81 GLN A CA 1
ATOM 653 C C . GLN A 1 81 ? -32.064 -13.473 30.307 1.00 39.06 81 GLN A C 1
ATOM 655 O O . GLN A 1 81 ? -33.012 -13.692 29.567 1.00 39.06 81 GLN A O 1
ATOM 660 N N . GLN A 1 82 ? -30.791 -13.450 29.896 1.00 41.00 82 GLN A N 1
ATOM 661 C CA . GLN A 1 82 ? -30.245 -13.807 28.575 1.00 41.00 82 GLN A CA 1
ATOM 662 C C . GLN A 1 82 ? -30.177 -12.709 27.501 1.00 41.00 82 GLN A C 1
ATOM 664 O O . GLN A 1 82 ? -30.621 -12.857 26.369 1.00 41.00 82 GLN A O 1
ATOM 669 N N . LEU A 1 83 ? -29.410 -11.665 27.818 1.00 42.00 83 LEU A N 1
ATOM 670 C CA . LEU A 1 83 ? -28.388 -11.187 26.882 1.00 42.00 83 LEU A CA 1
ATOM 671 C C . LEU A 1 83 ? -27.199 -12.157 26.939 1.00 42.00 83 LEU A C 1
ATOM 673 O O . LEU A 1 83 ? -26.400 -12.067 27.866 1.00 42.00 83 LEU A O 1
ATOM 677 N N . GLN A 1 84 ? -27.114 -13.097 25.994 1.00 44.22 84 GLN A N 1
ATOM 678 C CA . GLN A 1 84 ? -25.861 -13.684 25.487 1.00 44.22 84 GLN A CA 1
ATOM 679 C C . GLN A 1 84 ? -26.180 -14.773 24.456 1.00 44.22 84 GLN A C 1
ATOM 681 O O . GLN A 1 84 ? -26.278 -15.941 24.808 1.00 44.22 84 GLN A O 1
ATOM 686 N N . GLN A 1 85 ? -26.299 -14.403 23.180 1.00 32.72 85 GLN A N 1
ATOM 687 C CA . GLN A 1 85 ? -25.980 -15.310 22.073 1.00 32.72 85 GLN A CA 1
ATOM 688 C C . GLN A 1 85 ? -25.311 -14.505 20.958 1.00 32.72 85 GLN A C 1
ATOM 690 O O . GLN A 1 85 ? -25.949 -13.959 20.064 1.00 32.72 85 GLN A O 1
ATOM 695 N N . ILE A 1 86 ? -23.987 -14.408 21.065 1.00 41.66 86 ILE A N 1
ATOM 696 C CA . ILE A 1 86 ? -23.095 -14.200 19.925 1.00 41.66 86 ILE A CA 1
ATOM 697 C C . ILE A 1 86 ? -23.151 -15.506 19.117 1.00 41.66 86 ILE A C 1
ATOM 699 O O . ILE A 1 86 ? -22.880 -16.556 19.707 1.00 41.66 86 ILE A O 1
ATOM 703 N N . PRO A 1 87 ? -23.470 -15.511 17.811 1.00 38.84 87 PRO A N 1
ATOM 704 C CA . PRO A 1 87 ? -23.279 -16.706 17.004 1.00 38.84 87 PRO A CA 1
ATOM 705 C C . PRO A 1 87 ? -21.780 -16.994 16.882 1.00 38.84 87 PRO A C 1
ATOM 707 O O . PRO A 1 87 ? -21.039 -16.274 16.215 1.00 38.84 87 PRO A O 1
ATOM 710 N N . GLN A 1 88 ? -21.336 -18.047 17.566 1.00 40.41 88 GLN A N 1
ATOM 711 C CA . GLN A 1 88 ? -20.060 -18.701 17.315 1.00 40.41 88 GLN A CA 1
ATOM 712 C C . GLN A 1 88 ? -20.085 -19.285 15.900 1.00 40.41 88 GLN A C 1
ATOM 714 O O . GLN A 1 88 ? -20.902 -20.155 15.607 1.00 40.41 88 GLN A O 1
ATOM 719 N N . VAL A 1 89 ? -19.170 -18.849 15.036 1.00 35.69 89 VAL A N 1
ATOM 720 C CA . VAL A 1 89 ? -18.826 -19.584 13.814 1.00 35.69 89 VAL A CA 1
ATOM 721 C C . VAL A 1 89 ? -17.307 -19.700 13.751 1.00 35.69 89 VAL A C 1
ATOM 723 O O . VAL A 1 89 ? -16.622 -18.891 13.138 1.00 35.69 89 VAL A O 1
ATOM 726 N N . VAL A 1 90 ? -16.786 -20.722 14.429 1.00 39.41 90 VAL A N 1
ATOM 727 C CA . VAL A 1 90 ? -15.475 -21.315 14.153 1.00 39.41 90 VAL A CA 1
ATOM 728 C C . VAL A 1 90 ? -15.672 -22.822 14.151 1.00 39.41 90 VAL A C 1
ATOM 730 O O . VAL A 1 90 ? -15.775 -23.415 15.215 1.00 39.41 90 VAL A O 1
ATOM 733 N N . GLN A 1 91 ? -15.732 -23.431 12.968 1.00 35.03 91 GLN A N 1
ATOM 734 C CA . GLN A 1 91 ? -15.065 -24.701 12.660 1.00 35.03 91 GLN A CA 1
ATOM 735 C C . GLN A 1 91 ? -15.434 -25.150 11.246 1.00 35.03 91 GLN A C 1
ATOM 737 O O . GLN A 1 91 ? -16.605 -25.387 10.970 1.00 35.03 91 GLN A O 1
ATOM 742 N N . GLN A 1 92 ? -14.422 -25.317 10.391 1.00 31.03 92 GLN A N 1
ATOM 743 C CA . GLN A 1 92 ? -14.156 -26.551 9.636 1.00 31.03 92 GLN A CA 1
ATOM 744 C C . GLN A 1 92 ? -12.931 -26.325 8.738 1.00 31.03 92 GLN A C 1
ATOM 746 O O . GLN A 1 92 ? -13.027 -25.769 7.650 1.00 31.03 92 GLN A O 1
ATOM 751 N N . ILE A 1 93 ? -11.766 -26.754 9.228 1.00 38.50 93 ILE A N 1
ATOM 752 C CA . ILE A 1 93 ? -10.629 -27.110 8.377 1.00 38.50 93 ILE A CA 1
ATOM 753 C C . ILE A 1 93 ? -10.811 -28.602 8.117 1.00 38.50 93 ILE A C 1
ATOM 755 O O . ILE A 1 93 ? -10.801 -29.388 9.064 1.00 38.50 93 ILE A O 1
ATOM 759 N N . ALA A 1 94 ? -11.041 -28.969 6.861 1.00 31.27 94 ALA A N 1
ATOM 760 C CA . ALA A 1 94 ? -11.053 -30.351 6.414 1.00 31.27 94 ALA A CA 1
ATOM 761 C C . ALA A 1 94 ? -9.963 -30.534 5.354 1.00 31.27 94 ALA A C 1
ATOM 763 O O . ALA A 1 94 ? -9.904 -29.785 4.380 1.00 31.27 94 ALA A O 1
ATOM 764 N N . ASP A 1 95 ? -9.102 -31.507 5.642 1.00 36.47 95 ASP A N 1
ATOM 765 C CA . ASP A 1 95 ? -8.210 -32.274 4.775 1.00 36.47 95 ASP A CA 1
ATOM 766 C C . ASP A 1 95 ? -8.203 -31.946 3.278 1.00 36.47 95 ASP A C 1
ATOM 768 O O . ASP A 1 95 ? -9.169 -32.220 2.567 1.00 36.47 95 ASP A O 1
ATOM 772 N N . VAL A 1 96 ? -7.026 -31.569 2.769 1.00 33.50 96 VAL A N 1
ATOM 773 C CA . VAL A 1 96 ? -6.582 -32.011 1.440 1.00 33.50 96 VAL A CA 1
ATOM 774 C C . VAL A 1 96 ? -5.113 -32.425 1.538 1.00 33.50 96 VAL A C 1
ATOM 776 O O . VAL A 1 96 ? -4.253 -31.641 1.937 1.00 33.50 96 VAL A O 1
ATOM 779 N N . GLY A 1 97 ? -4.869 -33.700 1.236 1.00 31.94 97 GLY A N 1
ATOM 780 C CA . GLY A 1 97 ? -3.593 -34.389 1.385 1.00 31.94 97 GLY A CA 1
ATOM 781 C C . GLY A 1 97 ? -2.476 -33.845 0.496 1.00 31.94 97 GLY A C 1
ATOM 782 O O . GLY A 1 97 ? -2.694 -33.437 -0.644 1.00 31.94 97 GLY A O 1
ATOM 783 N N . ILE A 1 98 ? -1.265 -33.883 1.046 1.00 36.88 98 ILE A N 1
ATOM 784 C CA . ILE A 1 98 ? -0.017 -33.572 0.357 1.00 36.88 98 ILE A CA 1
ATOM 785 C C . ILE A 1 98 ? 0.565 -34.900 -0.121 1.00 36.88 98 ILE A C 1
ATOM 787 O O . ILE A 1 98 ? 0.977 -35.715 0.703 1.00 36.88 98 ILE A O 1
ATOM 791 N N . ASP A 1 99 ? 0.605 -35.101 -1.436 1.00 31.28 99 ASP A N 1
ATOM 792 C CA . ASP A 1 99 ? 1.461 -36.113 -2.049 1.00 31.28 99 ASP A CA 1
ATOM 793 C C . ASP A 1 99 ? 2.735 -35.414 -2.540 1.00 31.28 99 ASP A C 1
ATOM 795 O O . ASP A 1 99 ? 2.703 -34.486 -3.351 1.00 31.28 99 ASP A O 1
ATOM 799 N N . THR A 1 100 ? 3.857 -35.793 -1.938 1.00 45.78 100 THR A N 1
ATOM 800 C CA . THR A 1 100 ? 5.194 -35.231 -2.147 1.00 45.78 100 THR A CA 1
ATOM 801 C C . THR A 1 100 ? 5.935 -35.997 -3.235 1.00 45.78 100 THR A C 1
ATOM 803 O O . THR A 1 100 ? 6.160 -37.188 -3.061 1.00 45.78 100 THR A O 1
ATOM 806 N N . THR A 1 101 ? 6.372 -35.320 -4.300 1.00 34.62 101 THR A N 1
ATOM 807 C CA . THR A 1 101 ? 7.542 -35.620 -5.170 1.00 34.62 101 THR A CA 1
ATOM 808 C C . THR A 1 101 ? 7.587 -34.542 -6.271 1.00 34.62 101 THR A C 1
ATOM 810 O O . THR A 1 101 ? 6.541 -34.097 -6.717 1.00 34.62 101 THR A O 1
ATOM 813 N N . ASP A 1 102 ? 8.688 -34.027 -6.808 1.00 30.06 102 ASP A N 1
ATOM 814 C CA . ASP A 1 102 ? 10.118 -34.074 -6.523 1.00 30.06 102 ASP A CA 1
ATOM 815 C C . ASP A 1 102 ? 10.752 -32.897 -7.316 1.00 30.06 102 ASP A C 1
ATOM 817 O O . ASP A 1 102 ? 10.290 -32.555 -8.404 1.00 30.06 102 ASP A O 1
ATOM 821 N N . THR A 1 103 ? 11.837 -32.321 -6.794 1.00 38.47 103 THR A N 1
ATOM 822 C CA . THR A 1 103 ? 12.842 -31.451 -7.457 1.00 38.47 103 THR A CA 1
ATOM 823 C C . THR A 1 103 ? 12.497 -30.076 -8.093 1.00 38.47 103 THR A C 1
ATOM 825 O O . THR A 1 103 ? 11.889 -29.967 -9.151 1.00 38.47 103 THR A O 1
ATOM 828 N N . ALA A 1 104 ? 13.166 -29.055 -7.522 1.00 38.88 104 ALA A N 1
ATOM 829 C CA . ALA A 1 104 ? 13.716 -27.831 -8.138 1.00 38.88 104 ALA A CA 1
ATOM 830 C C . ALA A 1 104 ? 12.809 -26.597 -8.358 1.00 38.88 104 ALA A C 1
ATOM 832 O O . ALA A 1 104 ? 12.261 -26.386 -9.432 1.00 38.88 104 ALA A O 1
ATOM 833 N N . SER A 1 105 ? 12.801 -25.689 -7.374 1.00 34.97 105 SER A N 1
ATOM 834 C CA . SER A 1 105 ? 13.277 -24.294 -7.503 1.00 34.97 105 SER A CA 1
ATOM 835 C C . SER A 1 105 ? 12.934 -23.532 -6.217 1.00 34.97 105 SER A C 1
ATOM 837 O O . SER A 1 105 ? 11.790 -23.566 -5.770 1.00 34.97 105 SER A O 1
ATOM 839 N N . ASP A 1 106 ? 13.921 -22.856 -5.626 1.00 38.41 106 ASP A N 1
ATOM 840 C CA . ASP A 1 106 ? 13.789 -21.952 -4.475 1.00 38.41 106 ASP A CA 1
ATOM 841 C C . ASP A 1 106 ? 12.892 -20.745 -4.815 1.00 38.41 106 ASP A C 1
ATOM 843 O O . ASP A 1 106 ? 13.341 -19.625 -5.057 1.00 38.41 106 ASP A O 1
ATOM 847 N N . CYS A 1 107 ? 11.584 -20.969 -4.833 1.00 28.50 107 CYS A N 1
ATOM 848 C CA . CYS A 1 107 ? 10.566 -19.938 -4.729 1.00 28.50 107 CYS A CA 1
ATOM 849 C C . CYS A 1 107 ? 9.814 -20.210 -3.433 1.00 28.50 107 CYS A C 1
ATOM 851 O O . CYS A 1 107 ? 9.042 -21.160 -3.332 1.00 28.50 107 CYS A O 1
ATOM 853 N N . SER A 1 108 ? 10.109 -19.392 -2.422 1.00 31.92 108 SER A N 1
ATOM 854 C CA . SER A 1 108 ? 9.433 -19.371 -1.128 1.00 31.92 108 SER A CA 1
ATOM 855 C C . SER A 1 108 ? 7.935 -19.613 -1.292 1.00 31.92 108 SER A C 1
ATOM 857 O O . SER A 1 108 ? 7.271 -18.859 -2.004 1.00 31.92 108 SER A O 1
ATOM 859 N N . VAL A 1 109 ? 7.438 -20.653 -0.622 1.00 35.69 109 VAL A N 1
ATOM 860 C CA . VAL A 1 109 ? 6.029 -21.037 -0.538 1.00 35.69 109 VAL A CA 1
ATOM 861 C C . VAL A 1 109 ? 5.172 -19.790 -0.323 1.00 35.69 109 VAL A C 1
ATOM 863 O O . VAL A 1 109 ? 5.153 -19.198 0.757 1.00 35.69 109 VAL A O 1
ATOM 866 N N . VAL A 1 110 ? 4.464 -19.371 -1.371 1.00 42.34 110 VAL A N 1
ATOM 867 C CA . VAL A 1 110 ? 3.394 -18.383 -1.266 1.00 42.34 110 VAL A CA 1
ATOM 868 C C . VAL A 1 110 ? 2.229 -19.119 -0.614 1.00 42.34 110 VAL A C 1
ATOM 870 O O . VAL A 1 110 ? 1.391 -19.697 -1.291 1.00 42.34 110 VAL A O 1
ATOM 873 N N . ILE A 1 111 ? 2.210 -19.176 0.720 1.00 41.47 111 ILE A N 1
ATOM 874 C CA . ILE A 1 111 ? 1.048 -19.667 1.473 1.00 41.47 111 ILE A CA 1
ATOM 875 C C . ILE A 1 111 ? -0.071 -18.688 1.155 1.00 41.47 111 ILE A C 1
ATOM 877 O O . ILE A 1 111 ? -0.028 -17.631 1.749 1.00 41.47 111 ILE A O 1
ATOM 881 N N . GLU A 1 112 ? -0.995 -18.934 0.222 1.00 40.50 112 GLU A N 1
ATOM 882 C CA . GLU A 1 112 ? -1.953 -17.936 -0.316 1.00 40.50 112 GLU A CA 1
ATOM 883 C C . GLU A 1 112 ? -2.735 -17.133 0.741 1.00 40.50 112 GLU A C 1
ATOM 885 O O . GLU A 1 112 ? -3.112 -15.996 0.481 1.00 40.50 112 GLU A O 1
ATOM 890 N N . ASN A 1 113 ? -2.824 -17.617 1.981 1.00 46.72 113 ASN A N 1
ATOM 891 C CA . ASN A 1 113 ? -3.434 -16.918 3.112 1.00 46.72 113 ASN A CA 1
ATOM 892 C C . ASN A 1 113 ? -2.495 -16.873 4.325 1.00 46.72 113 ASN A C 1
ATOM 894 O O . ASN A 1 113 ? -2.770 -17.507 5.338 1.00 46.72 113 ASN A O 1
ATOM 898 N N . ASP A 1 114 ? -1.372 -16.160 4.226 1.00 60.25 114 ASP A N 1
ATOM 899 C CA . ASP A 1 114 ? -0.579 -15.816 5.407 1.00 60.25 114 ASP A CA 1
ATOM 900 C C . ASP A 1 114 ? -1.158 -14.527 6.015 1.00 60.25 114 ASP A C 1
ATOM 902 O O . ASP A 1 114 ? -0.915 -13.443 5.468 1.00 60.25 114 ASP A O 1
ATOM 906 N N . PRO A 1 115 ? -1.940 -14.612 7.111 1.00 55.34 115 PRO A N 1
ATOM 907 C CA . PRO A 1 115 ? -2.555 -13.443 7.727 1.00 55.34 115 PRO A CA 1
ATOM 908 C C . PRO A 1 115 ? -1.509 -12.464 8.275 1.00 55.34 115 PRO A C 1
ATOM 910 O O . PRO A 1 115 ? -1.847 -11.319 8.554 1.00 55.34 115 PRO A O 1
ATOM 913 N N . ILE A 1 116 ? -0.238 -12.856 8.399 1.00 71.25 116 ILE A N 1
ATOM 914 C CA . ILE A 1 116 ? 0.821 -12.009 8.949 1.00 71.25 116 ILE A CA 1
ATOM 915 C C . ILE A 1 116 ? 1.295 -10.974 7.913 1.00 71.25 116 ILE A C 1
ATOM 917 O O . ILE A 1 116 ? 1.697 -9.865 8.277 1.00 71.25 116 ILE A O 1
ATOM 921 N N . ASN A 1 117 ? 1.236 -11.272 6.611 1.00 80.56 117 ASN A N 1
ATOM 922 C CA . ASN A 1 117 ? 1.846 -10.402 5.607 1.00 80.56 117 ASN A CA 1
ATOM 923 C C . ASN A 1 117 ? 0.931 -9.237 5.184 1.00 80.56 117 ASN A C 1
ATOM 925 O O . ASN A 1 117 ? 0.179 -9.328 4.215 1.00 80.56 117 ASN A O 1
ATOM 929 N N . ILE A 1 118 ? 1.087 -8.093 5.859 1.00 84.88 118 ILE A N 1
ATOM 930 C CA . ILE A 1 118 ? 0.357 -6.842 5.584 1.00 84.88 118 ILE A CA 1
ATOM 931 C C . ILE A 1 118 ? 0.537 -6.294 4.159 1.00 84.88 118 ILE A C 1
ATOM 933 O O . ILE A 1 118 ? -0.268 -5.490 3.694 1.00 84.88 118 ILE A O 1
ATOM 937 N N . PHE A 1 119 ? 1.583 -6.718 3.448 1.00 83.81 119 PHE A N 1
ATOM 938 C CA . PHE A 1 119 ? 1.850 -6.275 2.081 1.00 83.81 119 PHE A CA 1
ATOM 939 C C . PHE A 1 119 ? 1.096 -7.078 1.024 1.00 83.81 119 PHE A C 1
ATOM 941 O O . PHE A 1 119 ? 1.179 -6.754 -0.162 1.00 83.81 119 PHE A O 1
ATOM 948 N N . ARG A 1 120 ? 0.372 -8.128 1.422 1.00 82.25 120 ARG A N 1
ATOM 949 C CA . ARG A 1 120 ? -0.528 -8.838 0.520 1.00 82.25 120 ARG A CA 1
ATOM 950 C C . ARG A 1 120 ? -1.798 -8.041 0.345 1.00 82.25 120 ARG A C 1
ATOM 952 O O . ARG A 1 120 ? -2.733 -8.113 1.140 1.00 82.25 120 ARG A O 1
ATOM 959 N N . LEU A 1 121 ? -1.781 -7.248 -0.713 1.00 82.50 121 LEU A N 1
ATOM 960 C CA . LEU A 1 121 ? -2.926 -6.455 -1.093 1.00 82.50 121 LEU A CA 1
ATOM 961 C C . LEU A 1 121 ? -4.028 -7.374 -1.626 1.00 82.50 121 LEU A C 1
ATOM 963 O O . LEU A 1 121 ? -3.768 -8.292 -2.401 1.00 82.50 121 LEU A O 1
ATOM 967 N N . CYS A 1 122 ? -5.248 -7.113 -1.184 1.00 81.81 122 CYS A N 1
ATOM 968 C CA . CYS A 1 122 ? -6.475 -7.737 -1.646 1.00 81.81 122 CYS A CA 1
ATOM 969 C C . CYS A 1 122 ? -7.302 -6.734 -2.458 1.00 81.81 122 CYS A C 1
ATOM 971 O O . CYS A 1 122 ? -7.032 -5.524 -2.445 1.00 81.81 122 CYS A O 1
ATOM 973 N N . ASP A 1 123 ? -8.319 -7.251 -3.147 1.00 77.75 123 ASP A N 1
ATOM 974 C CA . ASP A 1 123 ? -9.214 -6.433 -3.956 1.00 77.75 123 ASP A CA 1
ATOM 975 C C . ASP A 1 123 ? -9.964 -5.411 -3.083 1.00 77.75 123 ASP A C 1
ATOM 977 O O . ASP A 1 123 ? -10.608 -5.786 -2.089 1.00 77.75 123 ASP A O 1
ATOM 981 N N . PRO A 1 124 ? -9.908 -4.115 -3.440 1.00 76.50 124 PRO A N 1
ATOM 982 C CA . PRO A 1 124 ? -10.617 -3.083 -2.706 1.00 76.50 124 PRO A CA 1
ATOM 983 C C . PRO A 1 124 ? -12.134 -3.263 -2.838 1.00 76.50 124 PRO A C 1
ATOM 985 O O . PRO A 1 124 ? -12.654 -3.566 -3.909 1.00 76.50 124 PRO A O 1
ATOM 988 N N . GLY A 1 125 ? -12.864 -3.039 -1.742 1.00 68.88 125 GLY A N 1
ATOM 989 C CA . GLY A 1 125 ? -14.334 -3.063 -1.736 1.00 68.88 125 GLY A CA 1
ATOM 990 C C . GLY A 1 125 ? -14.955 -4.419 -1.392 1.00 68.88 125 GLY A C 1
ATOM 991 O O . GLY A 1 125 ? -16.179 -4.552 -1.385 1.00 68.88 125 GLY A O 1
ATOM 992 N N . THR A 1 126 ? -14.144 -5.420 -1.046 1.00 77.38 126 THR A N 1
ATOM 993 C CA . THR A 1 126 ? -14.647 -6.650 -0.424 1.00 77.38 126 THR A CA 1
ATOM 994 C C . THR A 1 126 ? -14.943 -6.414 1.063 1.00 77.38 126 THR A C 1
ATOM 996 O O . THR A 1 126 ? -14.301 -5.584 1.711 1.00 77.38 126 THR A O 1
ATOM 999 N N . LYS A 1 127 ? -15.911 -7.148 1.636 1.00 76.12 127 LYS A N 1
ATOM 1000 C CA . LYS A 1 127 ? -16.349 -6.981 3.043 1.00 76.12 127 LYS A CA 1
ATOM 1001 C C . LYS A 1 127 ? -15.222 -7.142 4.074 1.00 76.12 127 LYS A C 1
ATOM 1003 O O . LYS A 1 127 ? -15.329 -6.593 5.163 1.00 76.12 127 LYS A O 1
ATOM 1008 N N . ASN A 1 128 ? -14.158 -7.861 3.715 1.00 83.44 128 ASN A N 1
ATOM 1009 C CA . ASN A 1 128 ? -13.015 -8.159 4.580 1.00 83.44 128 ASN A CA 1
ATOM 1010 C C . ASN A 1 128 ? -11.752 -7.403 4.137 1.00 83.44 128 ASN A C 1
ATOM 1012 O O . ASN A 1 128 ? -10.639 -7.892 4.323 1.00 83.44 128 ASN A O 1
ATOM 1016 N N . SER A 1 129 ? -11.916 -6.227 3.529 1.00 87.25 129 SER A N 1
ATOM 1017 C CA . SER A 1 129 ? -10.812 -5.396 3.053 1.00 87.25 129 SER A CA 1
ATOM 1018 C C . SER A 1 129 ? -10.886 -3.986 3.627 1.00 87.25 129 SER A C 1
ATOM 1020 O O . SER A 1 129 ? -11.963 -3.421 3.818 1.00 87.25 129 SER A O 1
ATOM 1022 N N . VAL A 1 130 ? -9.723 -3.407 3.902 1.00 87.38 130 VAL A N 1
ATOM 1023 C CA . VAL A 1 130 ? -9.572 -2.021 4.348 1.00 87.38 130 VAL A CA 1
ATOM 1024 C C . VAL A 1 130 ? -8.623 -1.331 3.388 1.00 87.38 130 VAL A C 1
ATOM 1026 O O . VAL A 1 130 ? -7.553 -1.859 3.108 1.00 87.38 130 VAL A O 1
ATOM 1029 N N . SER A 1 131 ? -8.984 -0.151 2.879 1.00 91.12 131 SER A N 1
ATOM 1030 C CA . SER A 1 131 ? -8.096 0.593 1.975 1.00 91.12 131 SER A CA 1
ATOM 1031 C C . SER A 1 131 ? -6.692 0.735 2.571 1.00 91.12 131 SER A C 1
ATOM 1033 O O . SER A 1 131 ? -6.549 0.937 3.780 1.00 91.12 131 SER A O 1
ATOM 1035 N N . VAL A 1 132 ? -5.649 0.674 1.737 1.00 91.94 132 VAL A N 1
ATOM 1036 C CA . VAL A 1 132 ? -4.262 0.870 2.201 1.00 91.94 132 VAL A CA 1
ATOM 1037 C C . VAL A 1 132 ? -4.127 2.177 2.983 1.00 91.94 132 VAL A C 1
ATOM 1039 O O . VAL A 1 132 ? -3.503 2.203 4.041 1.00 91.94 132 VAL A O 1
ATOM 1042 N N . HIS A 1 133 ? -4.759 3.256 2.513 1.00 90.88 133 HIS A N 1
ATOM 1043 C CA . HIS A 1 133 ? -4.762 4.533 3.223 1.00 90.88 133 HIS A CA 1
ATOM 1044 C C . HIS A 1 133 ? -5.395 4.422 4.620 1.00 90.88 133 HIS A C 1
ATOM 1046 O O . HIS A 1 133 ? -4.811 4.897 5.595 1.00 90.88 133 HIS A O 1
ATOM 1052 N N . 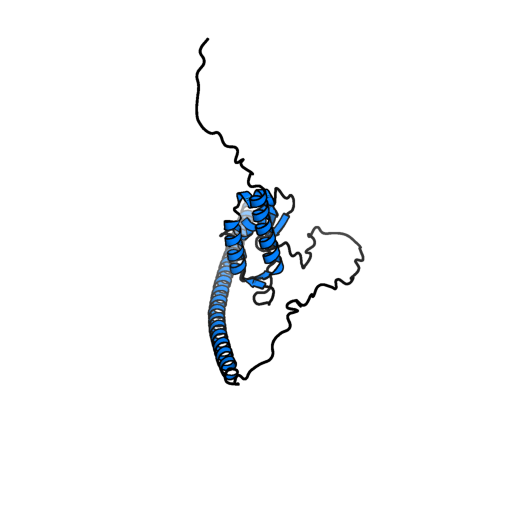GLY A 1 134 ? -6.552 3.760 4.733 1.00 91.56 134 GLY A N 1
ATOM 1053 C CA . GLY A 1 134 ? -7.207 3.496 6.013 1.00 91.56 134 GLY A CA 1
ATOM 1054 C C . GLY A 1 134 ? -6.329 2.665 6.948 1.00 91.56 134 GLY A C 1
ATOM 1055 O O . GLY A 1 134 ? -6.113 3.061 8.090 1.00 91.56 134 GLY A O 1
ATOM 1056 N N . ALA A 1 135 ? -5.737 1.579 6.446 1.00 93.00 135 ALA A N 1
ATOM 1057 C CA . ALA A 1 135 ? -4.818 0.737 7.207 1.00 93.00 135 ALA A CA 1
ATOM 1058 C C . ALA A 1 135 ? -3.597 1.528 7.712 1.00 93.00 135 ALA A C 1
ATOM 1060 O O . ALA A 1 135 ? -3.258 1.445 8.891 1.00 93.00 135 ALA A O 1
ATOM 1061 N N . ILE A 1 136 ? -2.980 2.359 6.861 1.00 94.19 136 ILE A N 1
ATOM 1062 C CA . ILE A 1 136 ? -1.871 3.248 7.244 1.00 94.19 136 ILE A CA 1
ATOM 1063 C C . ILE A 1 136 ? -2.301 4.212 8.348 1.00 94.19 136 ILE A C 1
ATOM 1065 O O . ILE A 1 136 ? -1.570 4.382 9.321 1.00 94.19 136 ILE A O 1
ATOM 1069 N N . MET A 1 137 ? -3.470 4.843 8.222 1.00 93.75 137 MET A N 1
ATOM 1070 C CA . MET A 1 137 ? -3.975 5.775 9.230 1.00 93.75 137 MET A CA 1
ATOM 1071 C C . MET A 1 137 ? -4.211 5.084 10.576 1.00 93.75 137 MET A C 1
ATOM 1073 O O . MET A 1 137 ? -3.758 5.585 11.608 1.00 93.75 137 MET A O 1
ATOM 1077 N N . THR A 1 138 ? -4.864 3.921 10.573 1.00 94.25 138 THR A N 1
ATOM 1078 C CA . THR A 1 138 ? -5.162 3.156 11.790 1.00 94.25 138 THR A CA 1
ATOM 1079 C C . THR A 1 138 ? -3.887 2.645 12.460 1.00 94.25 138 THR A C 1
ATOM 1081 O O . THR A 1 138 ? -3.709 2.835 13.664 1.00 94.25 138 THR A O 1
ATOM 1084 N N . ILE A 1 139 ? -2.962 2.062 11.691 1.00 95.44 139 ILE A N 1
ATOM 1085 C CA . ILE A 1 139 ? -1.680 1.574 12.214 1.00 95.44 139 ILE A CA 1
ATOM 1086 C C . ILE A 1 139 ? -0.821 2.741 12.690 1.00 95.44 139 ILE A C 1
ATOM 1088 O O . ILE A 1 139 ? -0.255 2.656 13.771 1.00 95.44 139 ILE A O 1
ATOM 1092 N N . SER A 1 140 ? -0.754 3.854 11.956 1.00 95.19 140 SER A N 1
ATOM 1093 C CA . SER A 1 140 ? 0.010 5.035 12.377 1.00 95.19 140 SER A CA 1
ATOM 1094 C C . SER A 1 140 ? -0.506 5.596 13.702 1.00 95.19 140 SER A C 1
ATOM 1096 O O . SER A 1 140 ? 0.291 5.904 14.588 1.00 95.19 140 SER A O 1
ATOM 1098 N N . ALA A 1 141 ? -1.828 5.692 13.871 1.00 93.56 141 ALA A N 1
ATOM 1099 C CA . ALA A 1 141 ? -2.431 6.133 15.125 1.00 93.56 141 ALA A CA 1
ATOM 1100 C C . ALA A 1 141 ? -2.068 5.191 16.283 1.00 93.56 141 ALA A C 1
ATOM 1102 O O . ALA A 1 141 ? -1.614 5.653 17.330 1.00 93.56 141 ALA A O 1
ATOM 1103 N N . LYS A 1 142 ? -2.183 3.873 16.075 1.00 93.44 142 LYS A N 1
ATOM 1104 C CA . LYS A 1 142 ? -1.860 2.881 17.108 1.00 93.44 142 LYS A CA 1
ATOM 1105 C C . LYS A 1 142 ? -0.362 2.810 17.415 1.00 93.44 142 LYS A C 1
ATOM 1107 O O . LYS A 1 142 ? 0.030 2.658 18.566 1.00 93.44 142 LYS A O 1
ATOM 1112 N N . MET A 1 143 ? 0.484 2.989 16.407 1.00 93.56 143 MET A N 1
ATOM 1113 C CA . MET A 1 143 ? 1.936 3.036 16.554 1.00 93.56 143 MET A CA 1
ATOM 1114 C C . MET A 1 143 ? 2.385 4.269 17.347 1.00 93.56 143 MET A C 1
ATOM 1116 O O . MET A 1 143 ? 3.315 4.172 18.141 1.00 93.56 143 MET A O 1
ATOM 1120 N N . LYS A 1 144 ? 1.707 5.416 17.192 1.00 93.31 144 LYS A N 1
ATOM 1121 C CA . LYS A 1 144 ? 1.946 6.610 18.023 1.00 93.31 144 LYS A CA 1
ATOM 1122 C C . LYS A 1 144 ? 1.581 6.385 19.490 1.00 93.31 144 LYS A C 1
ATOM 1124 O O . LYS A 1 144 ? 2.286 6.888 20.356 1.00 93.31 144 LYS A O 1
ATOM 1129 N N . GLU A 1 145 ? 0.505 5.647 19.761 1.00 91.75 145 GLU A N 1
ATOM 1130 C CA . GLU A 1 145 ? 0.115 5.255 21.123 1.00 91.75 145 GLU A CA 1
ATOM 1131 C C . GLU A 1 145 ? 1.128 4.276 21.737 1.00 91.75 145 GLU A C 1
ATOM 1133 O O . GLU A 1 145 ? 1.527 4.443 22.886 1.00 91.75 145 GLU A O 1
ATOM 1138 N N . CYS A 1 146 ? 1.570 3.283 20.960 1.00 92.50 146 CYS A N 1
ATOM 1139 C CA . CYS A 1 146 ? 2.568 2.305 21.387 1.00 92.50 146 CYS A CA 1
ATOM 1140 C C . CYS A 1 146 ? 3.930 2.942 21.644 1.00 92.50 146 CYS A C 1
ATOM 1142 O O . CYS A 1 146 ? 4.538 2.673 22.672 1.00 92.50 146 CYS A O 1
ATOM 1144 N N . GLY A 1 147 ? 4.396 3.773 20.714 1.00 91.19 147 GLY A N 1
ATOM 1145 C CA . GLY A 1 147 ? 5.760 4.272 20.661 1.00 91.19 147 GLY A CA 1
ATOM 1146 C C . GLY A 1 147 ? 6.727 3.258 20.040 1.00 91.19 147 GLY A C 1
ATOM 1147 O O . GLY A 1 147 ? 6.668 2.050 20.279 1.00 91.19 147 GLY A O 1
ATOM 1148 N N . GLU A 1 148 ? 7.649 3.768 19.223 1.00 91.06 148 GLU A N 1
ATOM 1149 C CA . GLU A 1 148 ? 8.640 2.963 18.499 1.00 91.06 148 GLU A CA 1
ATOM 1150 C C . GLU A 1 148 ? 9.561 2.171 19.436 1.00 91.06 148 GLU A C 1
ATOM 1152 O O . GLU A 1 148 ? 9.855 1.004 19.176 1.00 91.06 148 GLU A O 1
ATOM 1157 N N . VAL A 1 149 ? 9.985 2.778 20.546 1.00 89.62 149 VAL A N 1
ATOM 1158 C CA . VAL A 1 149 ? 10.877 2.129 21.515 1.00 89.62 149 VAL A CA 1
ATOM 1159 C C . VAL A 1 149 ? 10.181 0.944 22.185 1.00 89.62 149 VAL A C 1
ATOM 1161 O O . VAL A 1 149 ? 10.777 -0.128 22.297 1.00 89.62 149 VAL A O 1
ATOM 1164 N N . GLN A 1 150 ? 8.920 1.107 22.605 1.00 91.19 150 GLN A N 1
ATOM 1165 C CA . GLN A 1 150 ? 8.144 0.007 23.179 1.00 91.19 150 GLN A CA 1
ATOM 1166 C C . GLN A 1 150 ? 7.918 -1.104 22.157 1.00 91.19 150 GLN A C 1
ATOM 1168 O O . GLN A 1 150 ? 8.100 -2.272 22.492 1.00 91.19 150 GLN A O 1
ATOM 1173 N N . TRP A 1 151 ? 7.575 -0.745 20.917 1.00 91.81 151 TRP A N 1
ATOM 1174 C CA . TRP A 1 151 ? 7.375 -1.714 19.844 1.00 91.81 151 TRP A CA 1
ATOM 1175 C C . TRP A 1 151 ? 8.617 -2.575 19.621 1.00 91.81 151 TRP A C 1
ATOM 1177 O O . TRP A 1 151 ? 8.536 -3.796 19.738 1.00 91.81 151 TRP A O 1
ATOM 1187 N N . ARG A 1 152 ? 9.778 -1.947 19.374 1.00 90.81 152 ARG A N 1
ATOM 1188 C CA . ARG A 1 152 ? 11.045 -2.662 19.146 1.00 90.81 152 ARG A CA 1
ATOM 1189 C C . ARG A 1 152 ? 11.404 -3.563 20.330 1.00 90.81 152 ARG A C 1
ATOM 1191 O O . ARG A 1 152 ? 11.886 -4.672 20.132 1.00 90.81 152 ARG A O 1
ATOM 1198 N N . ARG A 1 153 ? 11.133 -3.117 21.563 1.00 89.81 153 ARG A N 1
ATOM 1199 C CA . ARG A 1 153 ? 11.368 -3.916 22.774 1.00 89.81 153 ARG A CA 1
ATOM 1200 C C . ARG A 1 153 ? 10.438 -5.126 22.875 1.00 89.81 153 ARG A C 1
ATOM 1202 O O . ARG A 1 153 ? 10.883 -6.170 23.336 1.00 89.81 153 ARG A O 1
ATOM 1209 N N . TYR A 1 154 ? 9.172 -4.971 22.493 1.00 91.62 154 TYR A N 1
ATOM 1210 C CA . TYR A 1 154 ? 8.172 -6.034 22.545 1.00 91.62 154 TYR A CA 1
ATOM 1211 C C . TYR A 1 154 ? 8.408 -7.096 21.470 1.00 91.62 154 TYR A C 1
ATOM 1213 O O . TYR A 1 154 ? 8.490 -8.276 21.796 1.00 91.62 154 TYR A O 1
ATOM 1221 N N . ILE A 1 155 ? 8.541 -6.681 20.205 1.00 87.94 155 ILE A N 1
ATOM 1222 C CA . ILE A 1 155 ? 8.730 -7.624 19.096 1.00 87.94 155 ILE A CA 1
ATOM 1223 C C . ILE A 1 155 ? 10.128 -8.260 19.113 1.00 87.94 155 ILE A C 1
ATOM 1225 O O . ILE A 1 155 ? 10.314 -9.369 18.615 1.00 87.94 155 ILE A O 1
ATOM 1229 N N . GLY A 1 156 ? 11.104 -7.571 19.714 1.00 85.81 156 GLY A N 1
ATOM 1230 C CA . GLY A 1 156 ? 12.493 -8.005 19.779 1.00 85.81 156 GLY A CA 1
ATOM 1231 C C . GLY A 1 156 ? 13.179 -8.034 18.412 1.00 85.81 156 GLY A C 1
ATOM 1232 O O . GLY A 1 156 ? 12.614 -7.667 17.378 1.00 85.81 156 GLY A O 1
ATOM 1233 N N . ASP A 1 157 ? 14.427 -8.495 18.403 1.00 78.25 157 ASP A N 1
ATOM 1234 C CA . ASP A 1 157 ? 15.146 -8.767 17.160 1.00 78.25 157 ASP A CA 1
ATOM 1235 C C . ASP A 1 157 ? 14.702 -10.118 16.597 1.00 78.25 157 ASP A C 1
ATOM 1237 O O . ASP A 1 157 ? 15.310 -11.160 16.850 1.00 78.25 157 ASP A O 1
ATOM 1241 N N . SER A 1 158 ? 13.615 -10.101 15.827 1.00 74.06 158 SER A N 1
ATOM 1242 C CA . SER A 1 158 ? 13.203 -11.268 15.052 1.00 74.06 158 SER A CA 1
ATOM 1243 C C . SER A 1 158 ? 14.190 -11.526 13.905 1.00 74.06 158 SER A C 1
ATOM 1245 O O . SER A 1 158 ? 14.565 -10.615 13.158 1.00 74.06 158 SER A O 1
ATOM 1247 N N . SER A 1 159 ? 14.608 -12.785 13.754 1.00 78.12 159 SER A N 1
ATOM 1248 C CA . SER A 1 159 ? 15.358 -13.268 12.587 1.00 78.12 159 SER A CA 1
ATOM 1249 C C . SER A 1 159 ? 14.447 -13.591 11.398 1.00 78.12 159 SER A C 1
ATOM 1251 O O . SER A 1 159 ? 14.944 -13.936 10.324 1.00 78.12 159 SER A O 1
ATOM 1253 N N . GLU A 1 160 ? 13.130 -13.476 11.570 1.00 84.75 160 GLU A N 1
ATOM 1254 C CA . GLU A 1 160 ? 12.140 -13.758 10.541 1.00 84.75 160 GLU A CA 1
ATOM 1255 C C . GLU A 1 160 ? 11.988 -12.577 9.576 1.00 84.75 160 GLU A C 1
ATOM 1257 O O . GLU A 1 160 ? 12.057 -11.399 9.947 1.00 84.75 160 GLU A O 1
ATOM 1262 N N . PHE A 1 161 ? 11.757 -12.908 8.306 1.00 85.44 161 PHE A N 1
ATOM 1263 C CA . PHE A 1 161 ? 11.602 -11.943 7.224 1.00 85.44 161 PHE A CA 1
ATOM 1264 C C . PHE A 1 161 ? 10.309 -12.200 6.466 1.00 85.44 161 PHE A C 1
ATOM 1266 O O . PHE A 1 161 ? 9.994 -13.342 6.136 1.00 85.44 161 PHE A O 1
ATOM 1273 N N . LEU A 1 162 ? 9.637 -11.120 6.091 1.00 86.19 162 LEU A N 1
ATOM 1274 C CA . LEU A 1 162 ? 8.481 -11.125 5.209 1.00 86.19 162 LEU A CA 1
ATOM 1275 C C . LEU A 1 162 ? 8.832 -10.412 3.904 1.00 86.19 162 LEU A C 1
ATOM 1277 O O . LEU A 1 162 ? 9.528 -9.396 3.888 1.00 86.19 162 LEU A O 1
ATOM 1281 N N . GLY A 1 163 ? 8.384 -10.978 2.788 1.00 84.81 163 GLY A N 1
ATOM 1282 C CA . GLY A 1 163 ? 8.526 -10.349 1.480 1.00 84.81 163 GLY A CA 1
ATOM 1283 C C . GLY A 1 163 ? 7.467 -9.271 1.289 1.00 84.81 163 GLY A C 1
ATOM 1284 O O . GLY A 1 163 ? 6.281 -9.530 1.497 1.00 84.81 163 GLY A O 1
ATOM 1285 N N . CYS A 1 164 ? 7.888 -8.087 0.859 1.00 88.00 164 CYS A N 1
ATOM 1286 C CA . CYS A 1 164 ? 6.994 -7.064 0.345 1.00 88.00 164 CYS A CA 1
ATOM 1287 C C . CYS A 1 164 ? 6.854 -7.260 -1.176 1.00 88.00 164 CYS A C 1
ATOM 1289 O O . CYS A 1 164 ? 7.785 -6.925 -1.906 1.00 88.00 164 CYS A O 1
ATOM 1291 N N . PRO A 1 165 ? 5.731 -7.797 -1.693 1.00 83.44 165 PRO A N 1
ATOM 1292 C CA . PRO A 1 165 ? 5.531 -7.974 -3.132 1.00 83.44 165 PRO A CA 1
ATOM 1293 C C . PRO A 1 165 ? 5.429 -6.642 -3.887 1.00 83.44 165 PRO A C 1
ATOM 1295 O O . PRO A 1 165 ? 5.585 -6.629 -5.102 1.00 83.44 165 PRO A O 1
ATOM 1298 N N . VAL A 1 166 ? 5.183 -5.532 -3.182 1.00 86.31 166 VAL A N 1
ATOM 1299 C CA . VAL A 1 166 ? 5.061 -4.199 -3.780 1.00 86.31 166 VAL A CA 1
ATOM 1300 C C . VAL A 1 166 ? 6.418 -3.685 -4.256 1.00 86.31 166 VAL A C 1
ATOM 1302 O O . VAL A 1 166 ? 6.575 -3.373 -5.427 1.00 86.31 166 VAL A O 1
ATOM 1305 N N . CYS A 1 167 ? 7.405 -3.644 -3.364 1.00 87.25 167 CYS A N 1
ATOM 1306 C CA . CYS A 1 167 ? 8.741 -3.124 -3.661 1.00 87.25 167 CYS A CA 1
ATOM 1307 C C . CYS A 1 167 ? 9.796 -4.233 -3.840 1.00 87.25 167 CYS A C 1
ATOM 1309 O O . CYS A 1 167 ? 10.974 -3.946 -4.023 1.00 87.25 167 CYS A O 1
ATOM 1311 N N . GLN A 1 168 ? 9.385 -5.504 -3.761 1.00 86.12 168 GLN A N 1
ATOM 1312 C CA . GLN A 1 168 ? 10.224 -6.707 -3.866 1.00 86.12 168 GLN A CA 1
ATOM 1313 C C . GLN A 1 168 ? 11.338 -6.815 -2.804 1.00 86.12 168 GLN A C 1
ATOM 1315 O O . GLN A 1 168 ? 12.253 -7.630 -2.931 1.00 86.12 168 GLN A O 1
ATOM 1320 N N . PHE A 1 169 ? 11.253 -6.042 -1.715 1.00 86.00 169 PHE A N 1
ATOM 1321 C CA . PHE A 1 169 ? 12.199 -6.111 -0.600 1.00 86.00 169 PHE A CA 1
ATOM 1322 C C . PHE A 1 169 ? 11.827 -7.196 0.416 1.00 86.00 169 PHE A C 1
ATOM 1324 O O . PHE A 1 169 ? 10.656 -7.462 0.688 1.00 86.00 169 PHE A O 1
ATOM 1331 N N . ARG A 1 170 ? 12.850 -7.789 1.045 1.00 89.56 170 ARG A N 1
ATOM 1332 C CA . ARG A 1 170 ? 12.691 -8.622 2.246 1.00 89.56 170 ARG A CA 1
ATOM 1333 C C . ARG A 1 170 ? 12.814 -7.742 3.483 1.00 89.56 170 ARG A C 1
ATOM 1335 O O . ARG A 1 170 ? 13.859 -7.137 3.710 1.00 89.56 170 ARG A O 1
ATOM 1342 N N . VAL A 1 171 ? 11.762 -7.704 4.287 1.00 88.75 171 VAL A N 1
ATOM 1343 C CA . VAL A 1 171 ? 11.646 -6.844 5.466 1.00 88.75 171 VAL A CA 1
ATOM 1344 C C . VAL A 1 171 ? 11.657 -7.717 6.711 1.00 88.75 171 VAL A C 1
ATOM 1346 O O . VAL A 1 171 ? 10.967 -8.733 6.760 1.00 88.75 171 VAL A O 1
ATOM 1349 N N . ARG A 1 172 ? 12.447 -7.352 7.723 1.00 89.31 172 ARG A N 1
ATOM 1350 C CA . ARG A 1 172 ? 12.401 -8.045 9.019 1.00 89.31 172 ARG A CA 1
ATOM 1351 C C . ARG A 1 172 ? 11.035 -7.844 9.657 1.00 89.31 172 ARG A C 1
ATOM 1353 O O . ARG A 1 172 ? 10.481 -6.752 9.568 1.00 89.31 172 ARG A O 1
ATOM 1360 N N . VAL A 1 173 ? 10.528 -8.855 10.355 1.00 87.69 173 VAL A N 1
ATOM 1361 C CA . VAL A 1 173 ? 9.249 -8.760 11.081 1.00 87.69 173 VAL A CA 1
ATOM 1362 C C . VAL A 1 173 ? 9.237 -7.575 12.057 1.00 87.69 173 VAL A C 1
ATOM 1364 O O . VAL A 1 173 ? 8.240 -6.866 12.144 1.00 87.69 173 VAL A O 1
ATOM 1367 N N . SER A 1 174 ? 10.358 -7.281 12.720 1.00 88.50 174 SER A N 1
ATOM 1368 C CA . SER A 1 174 ? 10.485 -6.116 13.611 1.00 88.50 174 SER A CA 1
ATOM 1369 C C . SER A 1 174 ? 10.367 -4.765 12.890 1.00 88.50 174 SER A C 1
ATOM 1371 O O . SER A 1 174 ? 9.932 -3.780 13.491 1.00 88.50 174 SER A O 1
ATOM 1373 N N . GLU A 1 175 ? 10.698 -4.729 11.598 1.00 90.69 175 GLU A N 1
ATOM 1374 C CA . GLU A 1 175 ? 10.742 -3.523 10.765 1.00 90.69 175 GLU A CA 1
ATOM 1375 C C . GLU A 1 175 ? 9.507 -3.360 9.860 1.00 90.69 175 GLU A C 1
ATOM 1377 O O . GLU A 1 175 ? 9.368 -2.369 9.141 1.00 90.69 175 GLU A O 1
ATOM 1382 N N . ILE A 1 176 ? 8.578 -4.319 9.889 1.00 91.19 176 ILE A N 1
ATOM 1383 C CA . ILE A 1 176 ? 7.485 -4.393 8.918 1.00 91.19 176 ILE A CA 1
ATOM 1384 C C . ILE A 1 176 ? 6.533 -3.201 8.973 1.00 91.19 176 ILE A C 1
ATOM 1386 O O . ILE A 1 176 ? 6.151 -2.668 7.932 1.00 91.19 176 ILE A O 1
ATOM 1390 N N . LEU A 1 177 ? 6.189 -2.741 10.178 1.00 93.69 177 LEU A N 1
ATOM 1391 C CA . LEU A 1 177 ? 5.306 -1.593 10.354 1.00 93.69 177 LEU A CA 1
ATOM 1392 C C . LEU A 1 177 ? 5.998 -0.296 9.940 1.00 93.69 177 LEU A C 1
ATOM 1394 O O . LEU A 1 177 ? 5.354 0.554 9.336 1.00 93.69 177 LEU A O 1
ATOM 1398 N N . PHE A 1 178 ? 7.303 -0.152 10.187 1.00 94.19 178 PHE A N 1
ATOM 1399 C CA . PHE A 1 178 ? 8.052 1.020 9.728 1.00 94.19 178 PHE A CA 1
ATOM 1400 C C . PHE A 1 178 ? 8.117 1.064 8.205 1.00 94.19 178 PHE A C 1
ATOM 1402 O O . PHE A 1 178 ? 7.837 2.104 7.618 1.00 94.19 178 PHE A O 1
ATOM 1409 N N . HIS A 1 179 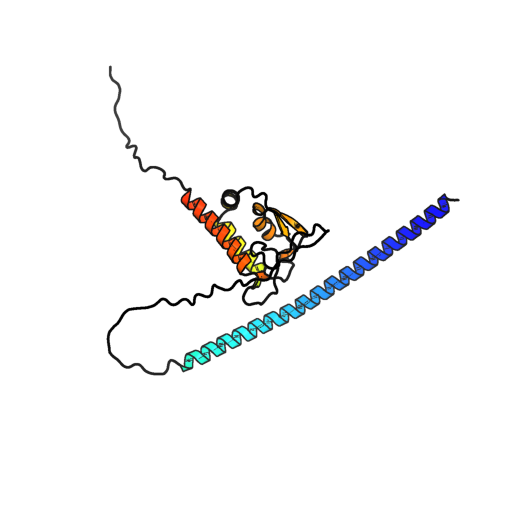? 8.380 -0.076 7.565 1.00 93.94 179 HIS A N 1
ATOM 1410 C CA . HIS A 1 179 ? 8.376 -0.177 6.110 1.00 93.94 179 HIS A CA 1
ATOM 1411 C C . HIS A 1 179 ? 6.994 0.110 5.506 1.00 93.94 179 HIS A C 1
ATOM 1413 O O . HIS A 1 179 ? 6.883 0.861 4.542 1.00 93.94 179 HIS A O 1
ATOM 1419 N N . PHE A 1 180 ? 5.921 -0.434 6.093 1.00 93.56 180 PHE A N 1
ATOM 1420 C CA . PHE A 1 180 ? 4.550 -0.176 5.642 1.00 93.56 180 PHE A CA 1
ATOM 1421 C C . PHE A 1 180 ? 4.130 1.293 5.821 1.00 93.56 180 PHE A C 1
ATOM 1423 O O . PHE A 1 180 ? 3.408 1.844 4.988 1.00 93.56 180 PHE A O 1
ATOM 1430 N N . LEU A 1 181 ? 4.582 1.936 6.901 1.00 94.50 181 LEU A N 1
ATOM 1431 C CA . LEU A 1 181 ? 4.274 3.330 7.216 1.00 94.50 181 LEU A CA 1
ATOM 1432 C C . LEU A 1 181 ? 5.196 4.341 6.524 1.00 94.50 181 LEU A C 1
ATOM 1434 O O . LEU A 1 181 ? 4.886 5.535 6.564 1.00 94.50 181 LEU A O 1
ATOM 1438 N N . ASP A 1 182 ? 6.280 3.914 5.879 1.00 93.75 182 ASP A N 1
ATOM 1439 C CA . ASP A 1 182 ? 7.228 4.813 5.222 1.00 93.75 182 ASP A CA 1
ATOM 1440 C C . ASP A 1 182 ? 6.501 5.685 4.167 1.00 93.75 182 ASP A C 1
ATOM 1442 O O . ASP A 1 182 ? 5.733 5.170 3.341 1.00 93.75 182 ASP A O 1
ATOM 1446 N N . PRO A 1 183 ? 6.649 7.025 4.208 1.00 89.69 183 PRO A N 1
ATOM 1447 C CA . PRO A 1 183 ? 6.012 7.933 3.252 1.00 89.69 183 PRO A CA 1
ATOM 1448 C C . PRO A 1 183 ? 6.451 7.708 1.799 1.00 89.69 183 PRO A C 1
ATOM 1450 O O . PRO A 1 183 ? 5.695 8.041 0.887 1.00 89.69 183 PRO A O 1
ATOM 1453 N N . HIS A 1 184 ? 7.636 7.140 1.582 1.00 90.44 184 HIS A N 1
ATOM 1454 C CA . HIS A 1 184 ? 8.200 6.831 0.273 1.00 90.44 184 HIS A CA 1
ATOM 1455 C C . HIS A 1 184 ? 7.876 5.412 -0.204 1.00 90.44 184 HIS A C 1
ATOM 1457 O O . HIS A 1 184 ? 8.222 5.061 -1.331 1.00 90.44 184 HIS A O 1
ATOM 1463 N N . HIS A 1 185 ? 7.198 4.597 0.611 1.00 89.44 185 HIS A N 1
ATOM 1464 C CA . HIS A 1 185 ? 6.837 3.245 0.211 1.00 89.44 185 HIS A CA 1
ATOM 1465 C C . HIS A 1 185 ? 5.744 3.238 -0.868 1.00 89.44 185 HIS A C 1
ATOM 1467 O O . HIS A 1 185 ? 4.687 3.866 -0.732 1.00 89.44 185 HIS A O 1
ATOM 1473 N N . GLU A 1 186 ? 5.972 2.461 -1.929 1.00 86.94 186 GLU A N 1
ATOM 1474 C CA . GLU A 1 186 ? 5.128 2.434 -3.129 1.00 86.94 186 GLU A CA 1
ATOM 1475 C C . GLU A 1 186 ? 3.710 1.900 -2.877 1.00 86.94 186 GLU A C 1
ATOM 1477 O O . GLU A 1 186 ? 2.807 2.187 -3.663 1.00 86.94 186 GLU A O 1
ATOM 1482 N N . VAL A 1 187 ? 3.457 1.226 -1.743 1.00 86.31 187 VAL A N 1
ATOM 1483 C CA . VAL A 1 187 ? 2.106 0.752 -1.367 1.00 86.31 187 VAL A CA 1
ATOM 1484 C C . VAL A 1 187 ? 1.087 1.888 -1.330 1.00 86.31 187 VAL A C 1
ATOM 1486 O O . VAL A 1 187 ? -0.081 1.676 -1.621 1.00 86.31 187 VAL A O 1
ATOM 1489 N N . ARG A 1 188 ? 1.531 3.116 -1.035 1.00 85.00 188 ARG A N 1
ATOM 1490 C CA . ARG A 1 188 ? 0.685 4.318 -0.987 1.00 85.00 188 ARG A CA 1
ATOM 1491 C C . ARG A 1 188 ? 0.188 4.757 -2.358 1.00 85.00 188 ARG A C 1
ATOM 1493 O O . ARG A 1 188 ? -0.839 5.421 -2.449 1.00 85.00 188 ARG A O 1
ATOM 1500 N N . ALA A 1 189 ? 0.947 4.442 -3.405 1.00 81.38 189 ALA A N 1
ATOM 1501 C CA . ALA A 1 189 ? 0.592 4.751 -4.782 1.00 81.38 189 ALA A CA 1
ATOM 1502 C C . ALA A 1 189 ? -0.297 3.665 -5.403 1.00 81.38 189 ALA A C 1
ATOM 1504 O O . ALA A 1 189 ? -0.847 3.893 -6.487 1.00 81.38 189 ALA A O 1
ATOM 1505 N N . LEU A 1 190 ? -0.411 2.512 -4.736 1.00 77.06 190 LEU A N 1
ATOM 1506 C CA . LEU A 1 190 ? -1.280 1.421 -5.131 1.00 77.06 190 LEU A CA 1
ATOM 1507 C C . LEU A 1 190 ? -2.685 1.664 -4.606 1.00 77.06 190 LEU A C 1
ATOM 1509 O O . LEU A 1 190 ? -2.907 1.980 -3.439 1.00 77.06 190 LEU A O 1
ATOM 1513 N N . ASP A 1 191 ? -3.647 1.455 -5.489 1.00 70.31 191 ASP A N 1
ATOM 1514 C CA . ASP A 1 191 ? -5.045 1.424 -5.118 1.00 70.31 191 ASP A CA 1
ATOM 1515 C C . ASP A 1 191 ? -5.435 -0.003 -4.701 1.00 70.31 191 ASP A C 1
ATOM 1517 O O . ASP A 1 191 ? -6.154 -0.730 -5.375 1.00 70.31 191 ASP A O 1
ATOM 1521 N N . GLY A 1 192 ? -4.829 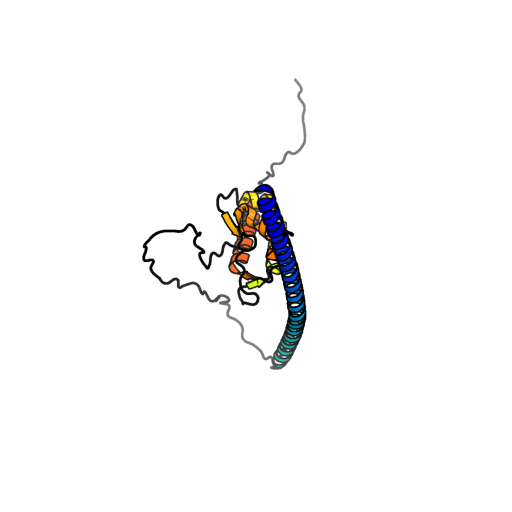-0.445 -3.604 1.00 82.06 192 GLY A N 1
ATOM 1522 C CA . GLY A 1 192 ? -5.096 -1.744 -3.006 1.00 82.06 192 GLY A CA 1
ATOM 1523 C C . GLY A 1 192 ? -5.852 -1.615 -1.693 1.00 82.06 192 GLY A C 1
ATOM 1524 O O . GLY A 1 192 ? -6.008 -0.528 -1.119 1.00 82.06 192 GLY A O 1
ATOM 1525 N N . ALA A 1 193 ? -6.256 -2.760 -1.165 1.00 87.25 193 ALA A N 1
ATOM 1526 C CA . ALA A 1 193 ? -6.701 -2.882 0.208 1.00 87.25 193 ALA A CA 1
ATOM 1527 C C . ALA A 1 193 ? -5.848 -3.905 0.959 1.00 87.25 193 ALA A C 1
ATOM 1529 O O . ALA A 1 193 ? -5.294 -4.826 0.373 1.00 87.25 193 ALA A O 1
ATOM 1530 N N . VAL A 1 194 ? -5.729 -3.744 2.267 1.00 89.50 194 VAL A N 1
ATOM 1531 C CA . VAL A 1 194 ? -5.165 -4.746 3.169 1.00 89.50 194 VAL A CA 1
ATOM 1532 C C . VAL A 1 194 ? -6.313 -5.623 3.653 1.00 89.50 194 VAL A C 1
ATOM 1534 O O . VAL A 1 194 ? -7.413 -5.120 3.903 1.00 89.50 194 VAL A O 1
ATOM 1537 N N . SER A 1 195 ? -6.073 -6.927 3.788 1.00 89.19 195 SER A N 1
ATOM 1538 C CA . SER A 1 195 ? -7.064 -7.812 4.394 1.00 89.19 195 SER A CA 1
ATOM 1539 C C . SER A 1 195 ? -7.341 -7.375 5.836 1.00 89.19 195 SER A C 1
ATOM 1541 O O . SER A 1 195 ? -6.454 -6.929 6.573 1.00 89.19 195 SER A O 1
ATOM 1543 N N . PHE A 1 196 ? -8.596 -7.487 6.252 1.00 86.44 196 PHE A N 1
ATOM 1544 C CA . PHE A 1 196 ? -8.993 -7.133 7.607 1.00 86.44 196 PHE A CA 1
ATOM 1545 C C . PHE A 1 196 ? -8.239 -7.967 8.651 1.00 86.44 196 PHE A C 1
ATOM 1547 O O . PHE A 1 196 ? -7.784 -7.411 9.647 1.00 86.44 196 PHE A O 1
ATOM 1554 N N . ASP A 1 197 ? -8.017 -9.254 8.380 1.00 87.12 197 ASP A N 1
ATOM 1555 C CA . ASP A 1 197 ? -7.291 -10.166 9.269 1.00 87.12 197 ASP A CA 1
ATOM 1556 C C . ASP A 1 197 ? -5.838 -9.728 9.478 1.00 87.12 197 ASP A C 1
ATOM 1558 O O . ASP A 1 197 ? -5.365 -9.673 10.616 1.00 87.12 197 ASP A O 1
ATOM 1562 N N . SER A 1 198 ? -5.140 -9.334 8.406 1.00 89.62 198 SER A N 1
ATOM 1563 C CA . SER A 1 198 ? -3.774 -8.821 8.522 1.00 89.62 198 SER A CA 1
ATOM 1564 C C . SER A 1 198 ? -3.724 -7.512 9.292 1.00 89.62 198 SER A C 1
ATOM 1566 O O . SER A 1 198 ? -2.868 -7.339 10.161 1.00 89.62 198 SER A O 1
ATOM 1568 N N . LEU A 1 199 ? -4.660 -6.595 9.037 1.00 91.38 199 LEU A N 1
ATOM 1569 C CA . LEU A 1 199 ? -4.753 -5.362 9.813 1.00 91.38 199 LEU A CA 1
ATOM 1570 C C . LEU A 1 199 ? -5.007 -5.654 11.302 1.00 91.38 199 LEU A C 1
ATOM 1572 O O . LEU A 1 199 ? -4.314 -5.106 12.160 1.00 91.38 199 LEU A O 1
ATOM 1576 N N . GLN A 1 200 ? -5.968 -6.524 11.617 1.00 90.81 200 GLN A N 1
ATOM 1577 C CA . GLN A 1 200 ? -6.290 -6.899 12.993 1.00 90.81 200 GLN A CA 1
ATOM 1578 C C . GLN A 1 200 ? -5.107 -7.546 13.710 1.00 90.81 200 GLN A C 1
ATOM 1580 O O . GLN A 1 200 ? -4.842 -7.198 14.861 1.00 90.81 200 GLN A O 1
ATOM 1585 N N . TYR A 1 201 ? -4.375 -8.432 13.033 1.00 92.19 201 TYR A N 1
ATOM 1586 C CA . TYR A 1 201 ? -3.180 -9.063 13.580 1.00 92.19 201 TYR A CA 1
ATOM 1587 C C . TYR A 1 201 ? -2.163 -8.015 14.046 1.00 92.19 201 TYR A C 1
ATOM 1589 O O . TYR A 1 201 ? -1.763 -8.009 15.211 1.00 92.19 201 TYR A O 1
ATOM 1597 N N . TRP A 1 202 ? -1.793 -7.069 13.178 1.00 92.69 202 TRP A N 1
ATOM 1598 C CA . TRP A 1 202 ? -0.803 -6.045 13.522 1.00 92.69 202 TRP A CA 1
ATOM 1599 C C . TRP A 1 202 ? -1.289 -5.069 14.594 1.00 92.69 202 TRP A C 1
ATOM 1601 O O . TRP A 1 202 ? -0.509 -4.663 15.458 1.00 92.69 202 TRP A O 1
ATOM 1611 N N . LEU A 1 203 ? -2.580 -4.730 14.602 1.00 94.00 203 LEU A N 1
ATOM 1612 C CA . LEU A 1 203 ? -3.163 -3.918 15.673 1.00 94.00 203 LEU A CA 1
ATOM 1613 C C . LEU A 1 203 ? -3.151 -4.646 17.021 1.00 94.00 203 LEU A C 1
ATOM 1615 O O . LEU A 1 203 ? -2.885 -4.015 18.046 1.00 94.00 203 LEU A O 1
ATOM 1619 N N . LEU A 1 204 ? -3.393 -5.958 17.030 1.00 92.62 204 LEU A N 1
ATOM 1620 C CA . LEU A 1 204 ? -3.303 -6.776 18.235 1.00 92.62 204 LEU A CA 1
ATOM 1621 C C . LEU A 1 204 ? -1.864 -6.827 18.762 1.00 92.62 204 LEU A C 1
ATOM 1623 O O . LEU A 1 204 ? -1.666 -6.644 19.961 1.00 92.62 204 LEU A O 1
ATOM 1627 N N . GLN A 1 205 ? -0.868 -6.991 17.886 1.00 92.38 205 GLN A N 1
ATOM 1628 C CA . GLN A 1 205 ? 0.545 -6.964 18.283 1.00 92.38 205 GLN A CA 1
ATOM 1629 C C . GLN A 1 205 ? 0.932 -5.621 18.920 1.00 92.38 205 GLN A C 1
ATOM 1631 O O . GLN A 1 205 ? 1.549 -5.591 19.984 1.00 92.38 205 GLN A O 1
ATOM 1636 N N . LEU A 1 206 ? 0.506 -4.499 18.329 1.00 92.75 206 LEU A N 1
ATOM 1637 C CA . LEU A 1 206 ? 0.720 -3.170 18.913 1.00 92.75 206 LEU A CA 1
ATOM 1638 C C . LEU A 1 206 ? 0.018 -3.013 20.269 1.00 92.75 206 LEU A C 1
ATOM 1640 O O . LEU A 1 206 ? 0.580 -2.445 21.204 1.00 92.75 206 LEU A O 1
ATOM 1644 N N . GLN A 1 207 ? -1.202 -3.536 20.406 1.00 94.06 207 GLN A N 1
ATOM 1645 C CA . GLN A 1 207 ? -1.929 -3.499 21.672 1.00 94.06 207 GLN A CA 1
ATOM 1646 C C . GLN A 1 207 ? -1.239 -4.333 22.760 1.00 94.06 207 GLN A C 1
ATOM 1648 O O . GLN A 1 207 ? -1.180 -3.901 23.913 1.00 94.06 207 GLN A O 1
ATOM 1653 N N . GLN A 1 208 ? -0.702 -5.501 22.410 1.00 91.56 208 GLN A N 1
ATOM 1654 C CA . GLN A 1 208 ? 0.062 -6.345 23.329 1.00 91.56 208 GLN A CA 1
ATOM 1655 C C . GLN A 1 208 ? 1.368 -5.665 23.756 1.00 91.56 208 GLN A C 1
ATOM 1657 O O . GLN A 1 208 ? 1.693 -5.692 24.942 1.00 91.56 208 GLN A O 1
ATOM 1662 N N . ALA A 1 209 ? 2.050 -4.967 22.843 1.00 92.00 209 ALA A N 1
ATOM 1663 C CA . ALA A 1 209 ? 3.225 -4.159 23.167 1.00 92.00 209 ALA A CA 1
ATOM 1664 C C . ALA A 1 209 ? 2.912 -3.056 24.195 1.00 92.00 209 ALA A C 1
ATOM 1666 O O . ALA A 1 209 ? 3.649 -2.890 25.170 1.00 92.00 209 ALA A O 1
ATOM 1667 N N . ILE A 1 210 ? 1.786 -2.350 24.028 1.00 90.88 210 ILE A N 1
ATOM 1668 C CA . ILE A 1 210 ? 1.309 -1.334 24.983 1.00 90.88 210 ILE A CA 1
ATOM 1669 C C . ILE A 1 210 ? 1.051 -1.953 26.362 1.00 90.88 210 ILE A C 1
ATOM 1671 O O . ILE A 1 210 ? 1.510 -1.428 27.377 1.00 90.88 210 ILE A O 1
ATOM 1675 N N . VAL A 1 211 ? 0.338 -3.083 26.413 1.00 91.88 211 VAL A N 1
ATOM 1676 C CA . VAL A 1 211 ? 0.015 -3.768 27.677 1.00 91.88 211 VAL A CA 1
ATOM 1677 C C . VAL A 1 211 ? 1.281 -4.273 28.369 1.00 91.88 211 VAL A C 1
ATOM 1679 O O . VAL A 1 211 ? 1.432 -4.082 29.574 1.00 91.88 211 VAL A O 1
ATOM 1682 N N . ALA A 1 212 ? 2.217 -4.858 27.619 1.00 88.81 212 ALA A N 1
ATOM 1683 C CA . ALA A 1 212 ? 3.496 -5.321 28.147 1.00 88.81 212 ALA A CA 1
ATOM 1684 C C . ALA A 1 212 ? 4.327 -4.165 28.729 1.00 88.81 212 ALA A C 1
ATOM 1686 O O . ALA A 1 212 ? 4.924 -4.310 29.796 1.00 88.81 212 ALA A O 1
ATOM 1687 N N . ALA A 1 213 ? 4.320 -2.997 28.080 1.00 84.69 213 ALA A N 1
ATOM 1688 C CA . ALA A 1 213 ? 4.974 -1.799 28.599 1.00 84.69 213 ALA A CA 1
ATOM 1689 C C . ALA A 1 213 ? 4.304 -1.275 29.883 1.00 84.69 213 ALA A C 1
ATOM 1691 O O . ALA A 1 213 ? 5.003 -0.886 30.818 1.00 84.69 213 ALA A O 1
ATOM 1692 N N . GLY A 1 214 ? 2.968 -1.311 29.958 1.00 78.50 214 GLY A N 1
ATOM 1693 C CA . GLY A 1 214 ? 2.209 -0.935 31.155 1.00 78.50 214 GLY A CA 1
ATOM 1694 C C . GLY A 1 214 ? 2.435 -1.880 32.340 1.00 78.50 214 GLY A C 1
ATOM 1695 O O . GLY A 1 214 ? 2.562 -1.424 33.473 1.00 78.50 214 GLY A O 1
ATOM 1696 N N . ALA A 1 215 ? 2.558 -3.185 32.084 1.00 72.44 215 ALA A N 1
ATOM 1697 C CA . ALA A 1 215 ? 2.873 -4.189 33.102 1.00 72.44 215 ALA A CA 1
ATOM 1698 C C . ALA A 1 215 ? 4.333 -4.117 33.595 1.00 72.44 215 ALA A C 1
ATOM 1700 O O . ALA A 1 215 ? 4.633 -4.568 34.698 1.00 72.44 215 ALA A O 1
ATOM 1701 N N . ALA A 1 216 ? 5.237 -3.540 32.796 1.00 60.41 216 ALA A N 1
ATOM 1702 C CA . ALA A 1 216 ? 6.645 -3.343 33.138 1.00 60.41 216 ALA A CA 1
ATOM 1703 C C . ALA A 1 216 ? 6.935 -2.009 33.861 1.00 60.41 216 ALA A C 1
ATOM 1705 O O . ALA A 1 216 ? 8.097 -1.730 34.173 1.00 60.41 216 ALA A O 1
ATOM 1706 N N . ALA A 1 217 ? 5.920 -1.175 34.131 1.00 48.56 217 ALA A N 1
ATOM 1707 C CA . ALA A 1 217 ? 6.091 0.044 34.919 1.00 48.56 217 ALA A CA 1
ATOM 1708 C C . ALA A 1 217 ? 6.407 -0.305 36.392 1.00 48.56 217 ALA A C 1
ATOM 1710 O O . ALA A 1 217 ? 5.720 -1.136 36.990 1.00 48.56 217 ALA A O 1
ATOM 1711 N N . PRO A 1 218 ? 7.449 0.293 37.002 1.00 47.72 218 PRO A N 1
ATOM 1712 C CA . PRO A 1 218 ? 7.919 -0.115 38.315 1.00 47.72 218 PRO A CA 1
ATOM 1713 C C . PRO A 1 218 ? 6.929 0.269 39.417 1.00 47.72 218 PRO A C 1
ATOM 1715 O O . PRO A 1 218 ? 6.496 1.416 39.526 1.00 47.72 218 PRO A O 1
ATOM 1718 N N . ILE A 1 219 ? 6.679 -0.693 40.304 1.00 49.72 219 ILE A N 1
ATOM 1719 C CA . ILE A 1 219 ? 6.271 -0.470 41.691 1.00 49.72 219 ILE A CA 1
ATOM 1720 C C . ILE A 1 219 ? 7.370 0.388 42.343 1.00 49.72 219 ILE A C 1
ATOM 1722 O O . ILE A 1 219 ? 8.342 -0.139 42.881 1.00 49.72 219 ILE A O 1
ATOM 1726 N N . GLN A 1 220 ? 7.266 1.716 42.262 1.00 42.59 220 GLN A N 1
ATOM 1727 C CA . GLN A 1 220 ? 8.043 2.598 43.127 1.00 42.59 220 GLN A CA 1
ATOM 1728 C C . GLN A 1 220 ? 7.301 2.769 44.450 1.00 42.59 220 GLN A C 1
ATOM 1730 O O . GLN A 1 220 ? 6.282 3.446 44.560 1.00 42.59 220 GLN A O 1
ATOM 1735 N N . GLN A 1 221 ? 7.857 2.062 45.428 1.00 41.12 221 GLN A N 1
ATOM 1736 C CA . GLN A 1 221 ? 7.685 2.158 46.869 1.00 41.12 221 GLN A CA 1
ATOM 1737 C C . GLN A 1 221 ? 7.167 3.523 47.355 1.00 41.12 221 GLN A C 1
ATOM 1739 O O . GLN A 1 221 ? 7.909 4.497 47.460 1.00 41.12 221 GLN A O 1
ATOM 1744 N N . GLN A 1 222 ? 5.910 3.538 47.801 1.00 41.31 222 GLN A N 1
ATOM 1745 C CA . GLN A 1 222 ? 5.550 4.269 49.011 1.00 41.31 222 GLN A CA 1
ATOM 1746 C C . GLN A 1 222 ? 6.321 3.638 50.178 1.00 41.31 222 GLN A C 1
ATOM 1748 O O . GLN A 1 222 ? 5.937 2.604 50.715 1.00 41.31 222 GLN A O 1
ATOM 1753 N N . GLY A 1 223 ? 7.440 4.251 50.539 1.00 38.41 223 GLY A N 1
ATOM 1754 C CA . GLY A 1 223 ? 8.172 3.993 51.771 1.00 38.41 223 GLY A CA 1
ATOM 1755 C C . GLY A 1 223 ? 8.674 5.335 52.269 1.00 38.41 223 GLY A C 1
ATOM 1756 O O . GLY A 1 223 ? 9.674 5.843 51.775 1.00 38.41 223 GLY A O 1
ATOM 1757 N N . GLY A 1 224 ? 7.894 5.958 53.151 1.00 40.88 224 GLY A N 1
ATOM 1758 C CA . GLY A 1 224 ? 8.134 7.309 53.634 1.00 40.88 224 GLY A CA 1
ATOM 1759 C C . GLY A 1 224 ? 9.492 7.457 54.310 1.00 40.88 224 GLY A C 1
ATOM 1760 O O . GLY A 1 224 ? 9.846 6.680 55.190 1.00 40.88 224 GLY A O 1
ATOM 1761 N N . SER A 1 225 ? 10.208 8.514 53.944 1.00 36.38 225 SER A N 1
ATOM 1762 C CA . SER A 1 225 ? 11.204 9.112 54.820 1.00 36.38 225 SER A CA 1
ATOM 1763 C C . SER A 1 225 ? 10.607 10.418 55.321 1.00 36.38 225 SER A C 1
ATOM 1765 O O . SER A 1 225 ? 10.632 11.438 54.632 1.00 36.38 225 SER A O 1
ATOM 1767 N N . ALA A 1 226 ? 9.997 10.356 56.504 1.00 40.56 226 ALA A N 1
ATOM 1768 C CA . ALA A 1 226 ? 9.755 11.548 57.295 1.00 40.56 226 ALA A CA 1
ATOM 1769 C C . ALA A 1 226 ? 11.113 12.185 57.629 1.00 40.56 226 ALA A C 1
ATOM 1771 O O . ALA A 1 226 ? 12.093 11.494 57.909 1.00 40.56 226 ALA A O 1
ATOM 1772 N N . ALA A 1 227 ? 11.152 13.506 57.527 1.00 40.81 227 ALA A N 1
ATOM 1773 C CA . ALA A 1 227 ? 12.241 14.344 57.992 1.00 40.81 227 ALA A CA 1
ATOM 1774 C C . ALA A 1 227 ? 12.324 14.353 59.532 1.00 40.81 227 ALA A C 1
ATOM 1776 O O . ALA A 1 227 ? 11.345 14.003 60.192 1.00 40.81 227 ALA A O 1
ATOM 1777 N N . ALA A 1 228 ? 13.450 14.889 60.030 1.00 40.16 228 ALA A N 1
ATOM 1778 C CA . ALA A 1 228 ? 13.768 15.268 61.417 1.00 40.16 228 ALA A CA 1
ATOM 1779 C C . ALA A 1 228 ? 14.244 14.096 62.311 1.00 40.16 228 ALA A C 1
ATOM 1781 O O . ALA A 1 228 ? 13.646 13.033 62.296 1.00 40.16 228 ALA A O 1
ATOM 1782 N N . GLU A 1 229 ? 15.282 14.161 63.150 1.00 39.59 229 GLU A N 1
ATOM 1783 C CA . GLU A 1 229 ? 16.206 15.197 63.639 1.00 39.59 229 GLU A CA 1
ATOM 1784 C C . GLU A 1 229 ? 17.095 14.490 64.710 1.00 39.59 229 GLU A C 1
ATOM 1786 O O . GLU A 1 229 ? 16.739 13.399 65.152 1.00 39.59 229 GLU A O 1
ATOM 1791 N N . TRP A 1 230 ? 18.182 15.134 65.156 1.00 38.06 230 TRP A N 1
ATOM 1792 C CA . TRP A 1 230 ? 19.006 14.883 66.368 1.00 38.06 230 TRP A CA 1
ATOM 1793 C C . TRP A 1 230 ? 20.467 14.400 66.215 1.00 38.06 230 TRP A C 1
ATOM 1795 O O . TRP A 1 230 ? 20.795 13.419 65.553 1.00 38.06 230 TRP A O 1
ATOM 1805 N N . SER A 1 231 ? 21.315 15.204 66.868 1.00 41.56 231 SER A N 1
ATOM 1806 C CA . SER A 1 231 ? 22.774 15.374 66.862 1.00 41.56 231 SER A CA 1
ATOM 1807 C C . SER A 1 231 ? 23.588 14.275 67.559 1.00 41.56 231 SER A C 1
ATOM 1809 O O . SER A 1 231 ? 23.042 13.564 68.400 1.00 41.56 231 SER A O 1
ATOM 1811 N N . PRO A 1 232 ? 24.921 14.218 67.347 1.00 46.91 232 PRO A N 1
ATOM 1812 C CA . PRO A 1 232 ? 25.827 13.529 68.254 1.00 46.91 232 PRO A CA 1
ATOM 1813 C C . PRO A 1 232 ? 26.439 14.513 69.269 1.00 46.91 232 PRO A C 1
ATOM 1815 O O . PRO A 1 232 ? 27.145 15.448 68.891 1.00 46.91 232 PRO A O 1
ATOM 1818 N N . GLU A 1 233 ? 26.197 14.277 70.558 1.00 40.59 233 GLU A N 1
ATOM 1819 C CA . GLU A 1 233 ? 27.109 14.676 71.635 1.00 40.59 233 GLU A CA 1
ATOM 1820 C C . GLU A 1 233 ? 27.685 13.413 72.295 1.00 40.59 233 GLU A C 1
ATOM 1822 O O . GLU A 1 233 ? 26.933 12.489 72.611 1.00 40.59 233 GLU A O 1
ATOM 1827 N N . LEU A 1 234 ? 29.005 13.485 72.531 1.00 43.06 234 LEU A N 1
ATOM 1828 C CA . LEU A 1 234 ? 29.932 12.586 73.247 1.00 43.06 234 LEU A CA 1
ATOM 1829 C C . LEU A 1 234 ? 30.510 11.392 72.472 1.00 43.06 234 LEU A C 1
ATOM 1831 O O . LEU A 1 234 ? 29.838 10.351 72.320 1.00 43.06 234 LEU A O 1
#